Protein 2G7S (pdb70)

Foldseek 3Di:
DLVVLLVLLLVQVLLQCLVAHLPRDDLVSSCVVSVDDSVVNCVNAVDSLRSLLVSLVVLLVVVLVVLVVLPVPDPALLVSLVVVLVVLLVCCVVPSRNARSLLNHVVVVVPHDPSNVVSSVVSVVVQLVSQLVSVVVNVVVVFWADDDHSSVVSNVLVQQNVCCVCVPPHDSCSNCVRNVVSVRGGD

Organism: Agrobacterium fabrum (strain C58 / ATCC 33970) (NCBI:txid176299)

Secondary structure (DSSP, 8-state):
-HHHHHHHHHHHHHHHHHHH-GGG--HHHHHHHH---HHHHHHH-SSHHHHHHHHHHHHHHHHHHHHHHHHHH---HHHHHHHHHHHHHHHHHH-SS-S-HHHHHHTTGGGS-HHHHHHHHHHHHHHHHHHHHHHHHHHHTT-B--SS-HHHHHHH--HHHH--TTTSS--TTHHHHHH---TTTB-

Solvent-accessible surface area: 9479 Å² total

Radius of gyration: 18.14 Å; Cα contacts (8 Å, |Δi|>4): 198; chains: 1; bounding box: 30×36×58 Å

Sequence (187 aa):
NPQSKADDILQQCARTLIIRRGGYNSFSYADISQQVVGIIRNASIHHHHHFPSKSDLVCKKLVSQYRRQEAEAGIAELEKNISDPLEQLRAYIIGYWEGCIADATTHPFCVCALLASSEIPVLPETVVLEVRAHFRRSSLSDWLTAVLERGIAQGRRLVVLTGTARANAEIFFATVHGALSARAHHGDAATFGAITRPLEERRITA

Nearest PDB structures (foldseek):
  2g7s-assembly1_A-2  TM=1.005E+00  e=3.175E-25  Agrobacterium fabrum str. C58
  4yze-assembly1_C  TM=8.404E-01  e=1.882E-06  Escherichia coli K-12
  3g7r-assembly1_A  TM=8.604E-01  e=3.943E-05  Streptomyces coelicolor A3(2)
  3whc-assembly3_F  TM=7.780E-01  e=1.630E-05  Bacillus subtilis subsp. subtilis str. 168
  3ppb-assembly1_B  TM=5.770E-01  e=4.798E-05  Shewanella loihica PV-4

B-factor: mean 16.48, std 9.6, range [4.59, 75.45]

InterPro domains:
  IPR001647 DNA-binding HTH domain, TetR-type [PF00440] (11-54)
  IPR001647 DNA-binding HTH domain, TetR-type [PR00455] (11-24)
  IPR001647 DNA-binding HTH domain, TetR-type [PR00455] (32-55)
  IPR001647 DNA-binding HTH domain, TetR-type [PS50977] (5-65)
  IPR009057 Homedomain-like superfamily [SSF46689] (5-71)
  IPR011075 Tetracyclin repressor-like, C-terminal domain [PF16925] (79-182)
  IPR036271 Tetracyclin repressor-like, C-terminal domain superfamily [SSF48498] (78-190)

Structure (mmCIF, N/CA/C/O backbone):
data_2G7S
#
_entry.id   2G7S
#
_cell.length_a   47.736
_cell.length_b   55.029
_cell.length_c   73.979
_cell.angle_alpha   90.00
_cell.angle_beta   90.00
_cell.angle_gamma   90.00
#
_symmetry.space_group_name_H-M   'P 21 21 2'
#
loop_
_entity.id
_entity.type
_entity.pdbx_description
1 polymer 'transcriptional regulator, TetR family'
2 water water
#
loop_
_atom_site.group_PDB
_atom_site.id
_atom_site.type_symbol
_atom_site.label_atom_id
_atom_site.label_alt_id
_atom_site.label_comp_id
_atom_site.label_asym_id
_atom_site.label_entity_id
_atom_site.label_seq_id
_atom_site.pdbx_PDB_ins_code
_atom_site.Cartn_x
_atom_site.Cartn_y
_atom_site.Cartn_z
_atom_site.occupancy
_atom_site.B_iso_or_equiv
_atom_site.auth_seq_id
_atom_site.auth_comp_id
_atom_site.auth_asym_id
_atom_site.auth_atom_id
_atom_site.pdbx_PDB_model_num
ATOM 1 N N . ASN A 1 5 ? 7.195 29.455 38.413 1.00 31.53 3 ASN A N 1
ATOM 2 C CA . ASN A 1 5 ? 5.775 29.739 38.669 1.00 32.89 3 ASN A CA 1
ATOM 3 C C . ASN A 1 5 ? 4.962 28.526 38.316 1.00 30.93 3 ASN A C 1
ATOM 4 O O . ASN A 1 5 ? 5.507 27.549 37.719 1.00 31.58 3 ASN A O 1
ATOM 9 N N . PRO A 1 6 ? 3.675 28.558 38.699 1.00 30.59 4 PRO A N 1
ATOM 10 C CA . PRO A 1 6 ? 2.683 27.547 38.446 1.00 28.81 4 PRO A CA 1
ATOM 11 C C . PRO A 1 6 ? 2.652 27.086 36.992 1.00 26.81 4 PRO A C 1
ATOM 12 O O . PRO A 1 6 ? 2.728 25.887 36.726 1.00 25.49 4 PRO A O 1
ATOM 16 N N . GLN A 1 7 ? 2.513 27.985 36.044 1.00 24.01 5 GLN A N 1
ATOM 17 C CA . GLN A 1 7 ? 2.443 27.586 34.630 1.00 23.51 5 GLN A CA 1
ATOM 18 C C . GLN A 1 7 ? 3.625 26.740 34.177 1.00 22.30 5 GLN A C 1
ATOM 19 O O . GLN A 1 7 ? 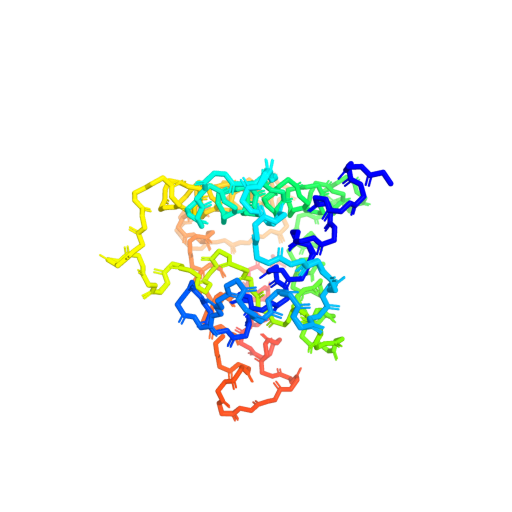3.472 25.793 33.402 1.00 19.97 5 GLN A O 1
ATOM 25 N N . SER A 1 8 ? 4.812 27.099 34.621 1.00 21.13 6 SER A N 1
ATOM 26 C CA . SER A 1 8 ? 6.016 26.401 34.221 1.00 21.09 6 SER A CA 1
ATOM 27 C C . SER A 1 8 ? 6.017 25.002 34.779 1.00 19.60 6 SER A C 1
ATOM 28 O O . SER A 1 8 ? 6.494 24.088 34.124 1.00 20.11 6 SER A O 1
ATOM 31 N N . LYS A 1 9 ? 5.461 24.811 35.962 1.00 17.77 7 LYS A N 1
ATOM 32 C CA . LYS A 1 9 ? 5.427 23.484 36.589 1.00 17.23 7 LYS A CA 1
ATOM 33 C C . LYS A 1 9 ? 4.416 22.647 35.802 1.00 16.34 7 LYS A C 1
ATOM 34 O O . LYS A 1 9 ? 4.678 21.475 35.511 1.00 14.00 7 LYS A O 1
ATOM 40 N N . ALA A 1 10 ? 3.275 23.247 35.424 1.00 14.20 8 ALA A N 1
ATOM 41 C CA . ALA A 1 10 ? 2.273 22.510 34.621 1.00 14.50 8 ALA A CA 1
ATOM 42 C C . ALA A 1 10 ? 2.910 22.083 33.281 1.00 13.11 8 ALA A C 1
ATOM 43 O O . ALA A 1 10 ? 2.750 20.915 32.812 1.00 13.57 8 ALA A O 1
ATOM 45 N N . ASP A 1 11 ? 3.627 22.994 32.641 1.00 14.66 9 ASP A N 1
ATOM 46 C CA . ASP A 1 11 ? 4.321 22.650 31.368 1.00 14.53 9 ASP A CA 1
ATOM 47 C C . ASP A 1 11 ? 5.343 21.543 31.600 1.00 13.88 9 ASP A C 1
ATOM 48 O O . ASP A 1 11 ? 5.432 20.618 30.750 1.00 14.90 9 ASP A O 1
ATOM 53 N N . ASP A 1 12 ? 6.093 21.595 32.702 1.00 13.24 10 ASP A N 1
ATOM 54 C CA . ASP A 1 12 ? 7.060 20.554 32.931 1.00 14.89 10 ASP A CA 1
ATOM 55 C C . ASP A 1 12 ? 6.393 19.186 33.096 1.00 11.78 10 ASP A C 1
ATOM 56 O O . ASP A 1 12 ? 6.924 18.171 32.636 1.00 12.48 10 ASP A O 1
ATOM 61 N N . ILE A 1 13 ? 5.277 19.160 33.818 1.00 11.40 11 ILE A N 1
ATOM 62 C CA . ILE A 1 13 ? 4.534 17.895 34.022 1.00 10.44 11 ILE A CA 1
ATOM 63 C C . ILE A 1 13 ? 4.051 17.386 32.689 1.00 11.30 11 ILE A C 1
ATOM 64 O O . ILE A 1 13 ? 4.220 16.178 32.394 1.00 12.09 11 ILE A O 1
ATOM 69 N N . LEU A 1 14 ? 3.482 18.276 31.847 1.00 10.66 12 LEU A N 1
ATOM 70 C CA . LEU A 1 14 ? 2.994 17.761 30.545 1.00 12.32 12 LEU A CA 1
ATOM 71 C C . LEU A 1 14 ? 4.127 17.273 29.643 1.00 12.53 12 LEU A C 1
ATOM 72 O O . LEU A 1 14 ? 3.940 16.247 28.965 1.00 13.74 12 LEU A O 1
ATOM 77 N N A GLN A 1 15 ? 5.255 18.018 29.601 0.50 12.97 13 GLN A N 1
ATOM 78 N N B GLN A 1 15 ? 5.285 17.925 29.638 0.50 12.94 13 GLN A N 1
ATOM 79 C CA A GLN A 1 15 ? 6.443 17.602 28.814 0.50 14.10 13 GLN A CA 1
ATOM 80 C CA B GLN A 1 15 ? 6.310 17.453 28.707 0.50 13.09 13 GLN A CA 1
ATOM 81 C C A GLN A 1 15 ? 6.813 16.164 29.249 0.50 12.93 13 GLN A C 1
ATOM 82 C C B GLN A 1 15 ? 6.988 16.180 29.219 0.50 12.81 13 GLN A C 1
ATOM 83 O O A GLN A 1 15 ? 6.866 15.195 28.455 0.50 12.41 13 GLN A O 1
ATOM 84 O O B GLN A 1 15 ? 7.466 15.347 28.426 0.50 11.58 13 GLN A O 1
ATOM 95 N N . CYS A 1 16 ? 7.052 16.011 30.533 1.00 12.15 14 CYS A N 1
ATOM 96 C CA . CYS A 1 16 ? 7.497 14.726 31.104 1.00 11.77 14 CYS A CA 1
ATOM 97 C C . CYS A 1 16 ? 6.510 13.608 30.776 1.00 11.56 14 CYS A C 1
ATOM 98 O O . CYS A 1 16 ? 6.886 12.546 30.276 1.00 13.17 14 CYS A O 1
ATOM 101 N N . ALA A 1 17 ? 5.228 13.858 31.027 1.00 11.24 15 ALA A N 1
ATOM 102 C CA . ALA A 1 17 ? 4.225 12.828 30.780 1.00 11.34 15 ALA A CA 1
ATOM 103 C C . ALA A 1 17 ? 4.192 12.467 29.276 1.00 10.73 15 ALA A C 1
ATOM 104 O O . ALA A 1 17 ? 3.989 11.290 28.919 1.00 12.09 15 ALA A O 1
ATOM 106 N N . ARG A 1 18 ? 4.399 13.442 28.421 1.00 11.44 16 ARG A N 1
ATOM 107 C CA . ARG A 1 18 ? 4.390 13.121 26.956 1.00 12.78 16 ARG A CA 1
ATOM 108 C C . ARG A 1 18 ? 5.558 12.151 26.667 1.00 12.07 16 ARG A C 1
ATOM 109 O O . ARG A 1 18 ? 5.385 11.152 25.944 1.00 12.35 16 ARG A O 1
ATOM 117 N N . THR A 1 19 ? 6.754 12.439 27.179 1.00 12.23 17 THR A N 1
ATOM 118 C CA . THR A 1 19 ? 7.867 11.553 26.888 1.00 12.26 17 THR A CA 1
ATOM 119 C C . THR A 1 19 ? 7.613 10.162 27.455 1.00 12.28 17 THR A C 1
ATOM 120 O O . THR A 1 19 ? 7.856 9.158 26.786 1.00 12.58 17 THR A O 1
ATOM 124 N N . LEU A 1 20 ? 7.043 10.089 28.663 1.00 11.69 18 LEU A N 1
ATOM 125 C CA . LEU A 1 20 ? 6.793 8.769 29.268 1.00 11.91 18 LEU A CA 1
ATOM 126 C C . LEU A 1 20 ? 5.719 7.990 28.486 1.00 10.69 18 LEU A C 1
ATOM 127 O O . LEU A 1 20 ? 5.812 6.775 28.325 1.00 11.41 18 LEU A O 1
ATOM 132 N N . ILE A 1 21 ? 4.650 8.690 28.062 1.00 10.10 19 ILE A N 1
ATOM 133 C CA . ILE A 1 21 ? 3.566 8.007 27.406 1.00 9.99 19 ILE A CA 1
ATOM 134 C C . ILE A 1 21 ? 4.014 7.435 26.035 1.00 8.99 19 ILE A C 1
ATOM 135 O O . ILE A 1 21 ? 3.490 6.370 25.591 1.00 10.02 19 ILE A O 1
ATOM 140 N N . ILE A 1 22 ? 4.966 8.110 25.376 1.00 7.66 20 ILE A N 1
ATOM 141 C CA . ILE A 1 22 ? 5.475 7.586 24.115 1.00 7.94 20 ILE A CA 1
ATOM 142 C C . ILE A 1 22 ? 6.286 6.313 24.282 1.00 8.13 20 ILE A C 1
ATOM 143 O O . ILE A 1 22 ? 6.449 5.514 23.325 1.00 8.76 20 ILE A O 1
ATOM 148 N N A ARG A 1 23 ? 6.792 6.067 25.485 0.50 8.83 21 ARG A N 1
ATOM 149 N N B ARG A 1 23 ? 6.791 6.088 25.490 0.50 8.27 21 ARG A N 1
ATOM 150 C CA A ARG A 1 23 ? 7.495 4.816 25.715 0.50 9.86 21 ARG A CA 1
ATOM 151 C CA B ARG A 1 23 ? 7.478 4.842 25.777 0.50 8.72 21 ARG A CA 1
ATOM 152 C C A ARG A 1 23 ? 6.596 3.610 25.880 0.50 9.88 21 ARG A C 1
ATOM 153 C C B ARG A 1 23 ? 6.561 3.648 25.818 0.50 9.20 21 ARG A C 1
ATOM 154 O O A ARG A 1 23 ? 6.952 2.494 25.506 0.50 9.38 21 ARG A O 1
ATOM 155 O O B ARG A 1 23 ? 6.862 2.584 25.297 0.50 9.70 21 ARG A O 1
ATOM 170 N N . GLY A 1 24 ? 5.451 3.804 26.533 1.00 11.05 22 GLY A N 1
ATOM 171 C CA . GLY A 1 24 ? 4.639 2.632 26.922 1.00 12.07 22 GLY A CA 1
ATOM 172 C C . GLY A 1 24 ? 3.163 2.839 27.076 1.00 11.06 22 GLY A C 1
ATOM 173 O O . GLY A 1 24 ? 2.564 1.923 27.609 1.00 12.57 22 GLY A O 1
ATOM 174 N N . GLY A 1 25 ? 2.607 3.996 26.699 1.00 9.85 23 GLY A N 1
ATOM 175 C CA . GLY A 1 25 ? 1.187 4.218 26.792 1.00 10.88 23 GLY A CA 1
ATOM 176 C C . GLY A 1 25 ? 0.696 4.645 28.176 1.00 8.85 23 GLY A C 1
ATOM 177 O O . GLY A 1 25 ? 1.457 4.896 29.131 1.00 9.97 23 GLY A O 1
ATOM 178 N N . TYR A 1 26 ? -0.616 4.666 28.287 1.00 8.26 24 TYR A N 1
ATOM 179 C CA . TYR A 1 26 ? -1.292 5.299 29.410 1.00 9.17 24 TYR A CA 1
ATOM 180 C C . TYR A 1 26 ? -0.876 4.700 30.756 1.00 8.31 24 TYR A C 1
ATOM 181 O O . TYR A 1 26 ? -0.770 5.401 31.766 1.00 10.37 24 TYR A O 1
ATOM 190 N N . ASN A 1 27 ? -0.728 3.381 30.802 1.00 8.53 25 ASN A N 1
ATOM 191 C CA . ASN A 1 27 ? -0.527 2.650 32.064 1.00 9.80 25 ASN A CA 1
ATOM 192 C C . ASN A 1 27 ? 0.923 2.369 32.357 1.00 12.25 25 ASN A C 1
ATOM 193 O O . ASN A 1 27 ? 1.244 1.602 33.289 1.00 14.63 25 ASN A O 1
ATOM 198 N N . SER A 1 28 ? 1.816 2.942 31.567 1.00 12.10 26 SER A N 1
ATOM 199 C CA . SER A 1 28 ? 3.240 2.639 31.737 1.00 13.78 26 SER A CA 1
ATOM 200 C C . SER A 1 28 ? 3.945 3.654 32.629 1.00 15.67 26 SER A C 1
ATOM 201 O O . SER A 1 28 ? 5.177 3.528 32.808 1.00 18.76 26 SER A O 1
ATOM 204 N N . PHE A 1 29 ? 3.246 4.686 33.097 1.00 14.96 27 PHE A N 1
ATOM 205 C CA . PHE A 1 29 ? 3.857 5.693 33.995 1.00 15.92 27 PHE A CA 1
ATOM 206 C C . PHE A 1 29 ? 2.897 6.051 35.097 1.00 16.22 27 PHE A C 1
ATOM 207 O O . PHE A 1 29 ? 1.689 5.857 34.968 1.00 16.27 27 PHE A O 1
ATOM 215 N N . SER A 1 30 ? 3.478 6.565 36.194 1.00 17.01 28 SER A N 1
ATOM 216 C CA . SER A 1 30 ? 2.710 6.934 37.360 1.00 17.08 28 SER A CA 1
ATOM 217 C C . SER A 1 30 ? 3.079 8.389 37.711 1.00 15.00 28 SER A C 1
ATOM 218 O O . SER A 1 30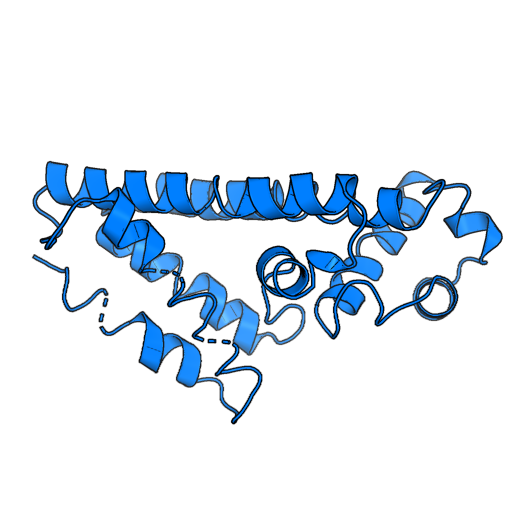 ? 4.098 8.961 37.239 1.00 14.80 28 SER A O 1
ATOM 221 N N . TYR A 1 31 ? 2.313 8.951 38.636 1.00 14.76 29 TYR A N 1
ATOM 222 C CA . TYR A 1 31 ? 2.729 10.265 39.176 1.00 12.38 29 TYR A CA 1
ATOM 223 C C . TYR A 1 31 ? 4.070 10.155 39.886 1.00 13.00 29 TYR A C 1
ATOM 224 O O . TYR A 1 31 ? 4.858 11.112 39.825 1.00 14.15 29 TYR A O 1
ATOM 233 N N . ALA A 1 32 ? 4.384 8.989 40.483 1.00 13.74 30 ALA A N 1
ATOM 234 C CA . ALA A 1 32 ? 5.748 8.866 41.087 1.00 14.18 30 ALA A CA 1
ATOM 235 C C . ALA A 1 32 ? 6.890 9.066 40.051 1.00 13.24 30 ALA A C 1
ATOM 236 O O . ALA A 1 32 ? 7.986 9.616 40.328 1.00 14.88 30 ALA A O 1
ATOM 238 N N . ASP A 1 33 ? 6.651 8.590 38.821 1.00 12.55 31 ASP A N 1
ATOM 239 C CA . ASP A 1 33 ? 7.665 8.713 37.792 1.00 12.35 31 ASP A CA 1
ATOM 240 C C . ASP A 1 33 ? 7.785 10.184 37.421 1.00 13.34 31 ASP A C 1
ATOM 241 O O . ASP A 1 33 ? 8.910 10.687 37.190 1.00 13.45 31 ASP A O 1
ATOM 246 N N . ILE A 1 34 ? 6.648 10.874 37.329 1.00 10.51 32 ILE A N 1
ATOM 247 C CA . ILE A 1 34 ? 6.701 12.318 37.028 1.00 10.40 32 ILE A CA 1
ATOM 248 C C . ILE A 1 34 ? 7.461 13.061 38.151 1.00 10.88 32 ILE A C 1
ATOM 249 O O . ILE A 1 34 ? 8.307 13.916 37.860 1.00 13.48 32 ILE A O 1
ATOM 254 N N . SER A 1 35 ? 7.203 12.702 39.406 1.00 11.70 33 SER A N 1
ATOM 255 C CA . SER A 1 35 ? 7.987 13.333 40.498 1.00 12.24 33 SER A CA 1
ATOM 256 C C . SER A 1 35 ? 9.477 13.077 40.383 1.00 12.88 33 SER A C 1
ATOM 257 O O . SER A 1 35 ? 10.296 13.979 40.646 1.00 13.64 33 SER A O 1
ATOM 260 N N A GLN A 1 36 ? 9.839 11.862 39.992 0.50 13.45 34 GLN A N 1
ATOM 261 N N B GLN A 1 36 ? 9.897 11.858 40.016 0.50 13.23 34 GLN A N 1
ATOM 262 C CA A GLN A 1 36 ? 11.231 11.532 39.804 0.50 13.82 34 GLN A CA 1
ATOM 263 C CA B GLN A 1 36 ? 11.342 11.660 39.838 0.50 13.78 34 GLN A CA 1
ATOM 264 C C A GLN A 1 36 ? 11.987 12.372 38.736 0.50 13.72 34 GLN A C 1
ATOM 265 C C B GLN A 1 36 ? 11.933 12.618 38.829 0.50 13.36 34 GLN A C 1
ATOM 266 O O A GLN A 1 36 ? 13.206 12.677 38.856 0.50 13.56 34 GLN A O 1
ATOM 267 O O B GLN A 1 36 ? 13.011 13.188 39.042 0.50 13.18 34 GLN A O 1
ATOM 278 N N . VAL A 1 37 ? 11.268 12.751 37.687 1.00 12.49 35 VAL A N 1
ATOM 279 C CA .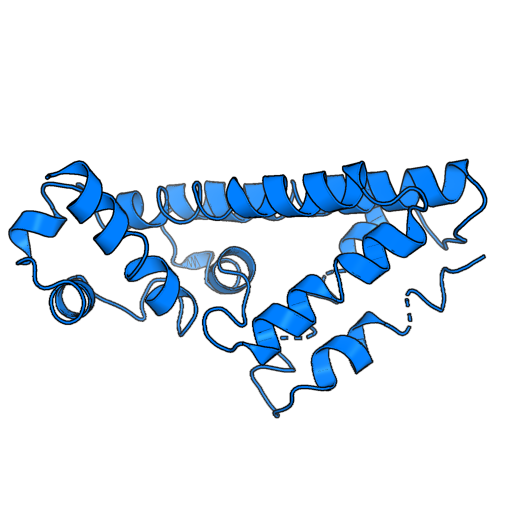 VAL A 1 37 ? 11.844 13.531 36.602 1.00 13.86 35 VAL A CA 1
ATOM 280 C C . VAL A 1 37 ? 11.740 15.026 36.865 1.00 13.20 35 VAL A C 1
ATOM 281 O O . VAL A 1 37 ? 12.716 15.780 36.620 1.00 17.62 35 VAL A O 1
ATOM 285 N N . VAL A 1 38 ? 10.557 15.461 37.318 1.00 11.03 36 VAL A N 1
ATOM 286 C CA . VAL A 1 38 ? 10.311 16.885 37.378 1.00 12.34 36 VAL A CA 1
ATOM 287 C C . VAL A 1 38 ? 10.624 17.476 38.735 1.00 12.93 36 VAL A C 1
ATOM 288 O O . VAL A 1 38 ? 10.783 18.700 38.811 1.00 15.66 36 VAL A O 1
ATOM 292 N N . GLY A 1 39 ? 10.608 16.677 39.796 1.00 10.29 37 GLY A N 1
ATOM 293 C CA . GLY A 1 39 ? 11.058 17.178 41.112 1.00 12.20 37 GLY A CA 1
ATOM 294 C C . GLY A 1 39 ? 9.951 17.729 41.976 1.00 11.75 37 GLY A C 1
ATOM 295 O O . GLY A 1 39 ? 10.231 18.198 43.069 1.00 12.92 37 GLY A O 1
ATOM 296 N N A ILE A 1 40 ? 8.708 17.724 41.492 0.50 11.99 38 ILE A N 1
ATOM 297 N N B ILE A 1 40 ? 8.701 17.616 41.493 0.50 12.16 38 ILE A N 1
ATOM 298 C CA A ILE A 1 40 ? 7.615 18.151 42.370 0.50 13.34 38 ILE A CA 1
ATOM 299 C CA B ILE A 1 40 ? 7.484 18.122 42.159 0.50 13.82 38 ILE A CA 1
ATOM 300 C C A ILE A 1 40 ? 7.112 16.941 43.103 0.50 14.31 38 ILE A C 1
ATOM 301 C C B ILE A 1 40 ? 6.849 16.961 42.954 0.50 15.66 38 ILE A C 1
ATOM 302 O O A ILE A 1 40 ? 7.305 15.818 42.659 0.50 13.38 38 ILE A O 1
ATOM 303 O O B ILE A 1 40 ? 6.708 15.869 42.408 0.50 16.34 38 ILE A O 1
ATOM 312 N N . ARG A 1 41 ? 6.447 17.172 44.226 1.00 15.37 39 ARG A N 1
ATOM 313 C CA . ARG A 1 41 ? 5.846 16.092 44.968 1.00 17.19 39 ARG A CA 1
ATOM 314 C C . ARG A 1 41 ? 4.505 15.692 44.385 1.00 15.43 39 ARG A C 1
ATOM 315 O O . ARG A 1 41 ? 3.834 16.423 43.635 1.00 14.38 39 ARG A O 1
ATOM 323 N N . ASN A 1 42 ? 4.068 14.515 44.795 1.00 16.86 40 ASN A N 1
ATOM 324 C CA . ASN A 1 42 ? 2.804 13.992 44.316 1.00 18.22 40 ASN A CA 1
ATOM 325 C C . ASN A 1 42 ? 1.620 14.964 44.463 1.00 18.73 40 ASN A C 1
ATOM 326 O O . ASN A 1 42 ? 0.869 15.210 43.502 1.00 19.20 40 ASN A O 1
ATOM 331 N N . ALA A 1 43 ? 1.430 15.557 45.638 1.00 20.49 41 ALA A N 1
ATOM 332 C CA . ALA A 1 43 ? 0.301 16.465 45.853 1.00 19.61 41 ALA A CA 1
ATOM 333 C C . ALA A 1 43 ? 0.319 17.645 44.900 1.00 19.61 41 ALA A C 1
ATOM 334 O O . ALA A 1 43 ? -0.715 18.132 44.492 1.00 20.11 41 ALA A O 1
ATOM 336 N N . SER A 1 44 ? 1.522 18.099 44.542 1.00 16.90 42 SER A N 1
ATOM 337 C CA . SER A 1 44 ? 1.638 19.216 43.647 1.00 15.98 42 SER A CA 1
ATOM 338 C C . SER A 1 44 ? 1.137 18.856 42.241 1.00 13.88 42 SER A C 1
ATOM 339 O O . SER A 1 44 ? 0.555 19.707 41.564 1.00 14.99 42 SER A O 1
ATOM 342 N N . ILE A 1 45 ? 1.378 17.628 41.799 1.00 11.91 43 ILE A N 1
ATOM 343 C CA . ILE A 1 45 ? 0.853 17.200 40.498 1.00 11.77 43 ILE A CA 1
ATOM 344 C C . ILE A 1 45 ? -0.673 17.331 40.480 1.00 12.47 43 ILE A C 1
ATOM 345 O O . ILE A 1 45 ? -1.267 17.874 39.563 1.00 12.35 43 ILE A O 1
ATOM 350 N N . HIS A 1 46 ? -1.297 16.881 41.558 1.00 12.39 44 HIS A N 1
ATOM 351 C CA . HIS A 1 46 ? -2.748 17.001 41.653 1.00 15.55 44 HIS A CA 1
ATOM 352 C C . HIS A 1 46 ? -3.269 18.414 41.672 1.00 16.80 44 HIS A C 1
ATOM 353 O O . HIS A 1 46 ? -4.432 18.650 41.264 1.00 17.76 44 HIS A O 1
ATOM 360 N N A HIS A 1 47 ? -2.507 19.382 42.190 0.50 16.29 45 HIS A N 1
ATOM 361 N N B HIS A 1 47 ? -2.431 19.328 42.178 0.50 16.55 45 HIS A N 1
ATOM 362 C CA A HIS A 1 47 ? -2.993 20.777 42.118 0.50 17.29 45 HIS A CA 1
ATOM 363 C CA B HIS A 1 47 ? -2.696 20.769 42.131 0.50 17.98 45 HIS A CA 1
ATOM 364 C C A HIS A 1 47 ? -3.143 21.184 40.640 0.50 15.30 45 HIS A C 1
ATOM 365 C C B HIS A 1 47 ? -2.891 21.327 40.720 0.50 16.51 45 HIS A C 1
ATOM 366 O O A HIS A 1 47 ? -4.111 21.862 40.224 0.50 14.28 45 HIS A O 1
ATOM 367 O O B HIS A 1 47 ? -3.570 22.347 40.525 0.50 17.16 45 HIS A O 1
ATOM 380 N N A HIS A 1 48 ? -2.186 20.742 39.818 0.50 13.13 46 HIS A N 1
ATOM 381 N N B HIS A 1 48 ? -2.248 20.711 39.730 0.50 14.16 46 HIS A N 1
ATOM 382 C CA A HIS A 1 48 ? -2.184 21.118 38.403 0.50 13.05 46 HIS A CA 1
ATOM 383 C CA B HIS A 1 48 ? -2.375 21.203 38.353 0.50 13.62 46 HIS A CA 1
ATOM 384 C C A HIS A 1 48 ? -3.203 20.350 37.533 0.50 13.38 46 HIS A C 1
ATOM 385 C C B HIS A 1 48 ? -3.305 20.348 37.501 0.50 13.49 46 HIS A C 1
ATOM 386 O O A HIS A 1 48 ? -3.722 20.897 36.569 0.50 13.12 46 HIS A O 1
ATOM 387 O O B HIS A 1 48 ? -3.886 20.828 36.531 0.50 13.72 46 HIS A O 1
ATOM 400 N N . PHE A 1 49 ? -3.405 19.071 37.873 1.00 13.13 47 PHE A N 1
ATOM 401 C CA . PHE A 1 49 ? -4.275 18.177 37.111 1.00 13.85 47 PHE A CA 1
ATOM 402 C C . PHE A 1 49 ? -5.081 17.357 38.100 1.00 15.89 47 PHE A C 1
ATOM 403 O O . PHE A 1 49 ? -4.459 16.549 38.806 1.00 17.82 47 PHE A O 1
ATOM 411 N N . PRO A 1 50 ? -6.424 17.534 38.110 1.00 14.93 48 PRO A N 1
ATOM 412 C CA . PRO A 1 50 ? -7.240 16.831 39.143 1.00 17.60 48 PRO A CA 1
ATOM 413 C C . PRO A 1 50 ? -7.335 15.338 38.965 1.00 16.14 48 PRO A C 1
ATOM 414 O O . PRO A 1 50 ? -7.832 14.691 39.893 1.00 19.42 48 PRO A O 1
ATOM 418 N N . SER A 1 51 ? -6.871 14.766 37.849 1.00 12.65 49 SER A N 1
ATOM 419 C CA . SER A 1 51 ? -6.815 13.337 37.722 1.00 10.53 49 SER A CA 1
ATOM 420 C C . SER A 1 51 ? -5.836 13.043 36.618 1.00 10.65 49 SER A C 1
ATOM 421 O O . SER A 1 51 ? -5.535 13.926 35.781 1.00 9.39 49 SER A O 1
ATOM 424 N N . LYS A 1 52 ? -5.406 11.789 36.549 1.00 10.67 50 LYS A N 1
ATOM 425 C CA . LYS A 1 52 ? -4.532 11.366 35.465 1.00 9.60 50 LYS A CA 1
ATOM 426 C C . LYS A 1 52 ? -5.251 11.430 34.124 1.00 9.97 50 LYS A C 1
ATOM 427 O O . LYS A 1 52 ? -4.626 11.806 33.093 1.00 9.37 50 LYS A O 1
ATOM 433 N N . SER A 1 53 ? -6.538 11.150 34.094 1.00 8.64 51 SER A N 1
ATOM 434 C CA . SER A 1 53 ? -7.263 11.256 32.805 1.00 8.76 51 SER A CA 1
ATOM 435 C C . SER A 1 53 ? -7.215 12.689 32.330 1.00 10.01 51 SER A C 1
ATOM 436 O O . SER A 1 53 ? -7.080 12.915 31.107 1.00 9.45 51 SER A O 1
ATOM 439 N N . ASP A 1 54 ? -7.407 13.656 33.255 1.00 7.94 52 ASP A N 1
ATOM 440 C CA . ASP A 1 54 ? -7.331 15.020 32.804 1.00 8.59 52 ASP A CA 1
ATOM 441 C C . ASP A 1 54 ? -5.916 15.418 32.322 1.00 8.91 52 ASP A C 1
ATOM 442 O O . ASP A 1 54 ? -5.768 16.109 31.289 1.00 8.97 52 ASP A O 1
ATOM 447 N N . LEU A 1 55 ? -4.888 14.956 33.035 1.00 8.17 53 LEU A N 1
ATOM 448 C CA . LEU A 1 55 ? -3.527 15.241 32.591 1.00 8.84 53 LEU A CA 1
ATOM 449 C C . LEU A 1 55 ? -3.321 14.721 31.162 1.00 8.86 53 LEU A C 1
ATOM 450 O O . LEU A 1 55 ? -2.784 15.428 30.273 1.00 8.94 53 LEU A O 1
ATOM 455 N N . VAL A 1 56 ? -3.763 13.485 30.937 1.00 8.16 54 VAL A N 1
ATOM 456 C CA . VAL A 1 56 ? -3.528 12.907 29.590 1.00 7.56 54 VAL A CA 1
ATOM 457 C C . VAL A 1 56 ? -4.439 13.573 28.525 1.00 7.92 54 VAL A C 1
ATOM 458 O O . VAL A 1 56 ? -3.967 13.785 27.379 1.00 7.87 54 VAL A O 1
ATOM 462 N N . CYS A 1 57 ? -5.664 13.966 28.876 1.00 7.74 55 CYS A N 1
ATOM 463 C CA . CYS A 1 57 ? -6.422 14.712 27.867 1.00 7.91 55 CYS A CA 1
ATOM 464 C C . CYS A 1 57 ? -5.716 15.997 27.513 1.00 8.50 55 CYS A C 1
ATOM 465 O O . CYS A 1 57 ? -5.700 16.370 26.329 1.00 9.56 55 CYS A O 1
ATOM 468 N N A LYS A 1 58 ? -5.154 16.687 28.518 0.50 9.32 56 LYS A N 1
ATOM 469 N N B LYS A 1 58 ? -5.199 16.732 28.514 0.50 9.30 56 LYS A N 1
ATOM 470 C CA A LYS A 1 58 ? -4.443 17.945 28.236 0.50 9.35 56 LYS A CA 1
ATOM 471 C CA B LYS A 1 58 ? -4.492 17.979 28.157 0.50 9.10 56 LYS A CA 1
ATOM 472 C C A LYS A 1 58 ? -3.194 17.709 27.385 0.50 8.81 56 LYS A C 1
ATOM 473 C C B LYS A 1 58 ? -3.254 17.654 27.298 0.50 8.55 56 LYS A C 1
ATOM 474 O O A LYS A 1 58 ? -2.829 18.550 26.565 0.50 9.53 56 LYS A O 1
ATOM 475 O O B LYS A 1 58 ? -2.987 18.372 26.335 0.50 9.46 56 LYS A O 1
ATOM 486 N N . LEU A 1 59 ? -2.488 16.625 27.673 1.00 9.55 57 LEU A N 1
ATOM 487 C CA . LEU A 1 59 ? -1.302 16.298 26.906 1.00 9.35 57 LEU A CA 1
ATOM 488 C C . LEU A 1 59 ? -1.687 15.993 25.475 1.00 9.70 57 LEU A C 1
ATOM 489 O O . LEU A 1 59 ? -0.968 16.437 24.546 1.00 10.29 57 LEU A O 1
ATOM 494 N N . VAL A 1 60 ? -2.740 15.171 25.277 1.00 8.87 58 VAL A N 1
ATOM 495 C CA . VAL A 1 60 ? -3.095 14.801 23.896 1.00 8.93 58 VAL A CA 1
ATOM 496 C C . VAL A 1 60 ? -3.625 16.036 23.169 1.00 9.44 58 VAL A C 1
ATOM 497 O O . VAL A 1 60 ? -3.307 16.213 21.984 1.00 9.60 58 VAL A O 1
ATOM 501 N N . SER A 1 61 ? -4.437 16.900 23.848 1.00 9.32 59 SER A N 1
ATOM 502 C CA . SER A 1 61 ? -4.930 18.107 23.137 1.00 10.25 59 SER A CA 1
ATOM 503 C C . SER A 1 61 ? -3.728 18.975 22.663 1.00 11.11 59 SER A C 1
ATOM 504 O O . SER A 1 61 ? -3.713 19.464 21.500 1.00 12.86 59 SER A O 1
ATOM 507 N N . GLN A 1 62 ? -2.692 19.092 23.491 1.00 11.62 60 GLN A N 1
ATOM 508 C CA . GLN A 1 62 ? -1.515 19.922 23.120 1.00 11.70 60 GLN A CA 1
ATOM 509 C C . GLN A 1 62 ? -0.765 19.206 21.977 1.00 12.00 60 GLN A C 1
ATOM 510 O O . GLN A 1 62 ? -0.231 19.868 21.046 1.00 13.99 60 GLN A O 1
ATOM 516 N N . TYR A 1 63 ? -0.655 17.877 22.059 1.00 11.59 61 TYR A N 1
ATOM 517 C CA . TYR A 1 63 ? 0.083 17.121 21.010 1.00 11.68 61 TYR A CA 1
ATOM 518 C C . TYR A 1 63 ? -0.662 17.331 19.655 1.00 12.03 61 TYR A C 1
ATOM 519 O O . TYR A 1 63 ? -0.030 17.519 18.607 1.00 12.19 61 TYR A O 1
ATOM 528 N N A ARG A 1 64 ? -1.985 17.254 19.667 0.50 11.66 62 ARG A N 1
ATOM 529 N N B ARG A 1 64 ? -2.002 17.273 19.692 0.50 12.21 62 ARG A N 1
ATOM 530 C CA A ARG A 1 64 ? -2.723 17.416 18.428 0.50 12.03 62 ARG A CA 1
ATOM 531 C CA B ARG A 1 64 ? -2.864 17.440 18.502 0.50 13.06 62 ARG A CA 1
ATOM 532 C C A ARG A 1 64 ? -2.515 18.847 17.924 0.50 13.54 62 ARG A C 1
ATOM 533 C C B ARG A 1 64 ? -2.734 18.848 17.930 0.50 14.09 62 ARG A C 1
ATOM 534 O O A ARG A 1 64 ? -2.216 19.048 16.737 0.50 13.45 62 ARG A O 1
ATOM 535 O O B ARG A 1 64 ? -2.758 19.030 16.695 0.50 14.21 62 ARG A O 1
ATOM 550 N N . GLN A 1 65 ? -2.619 19.837 18.807 1.00 15.04 63 GLN A N 1
ATOM 551 C CA . GLN A 1 65 ? -2.448 21.260 18.372 1.00 18.27 63 GLN A CA 1
ATOM 552 C C . GLN A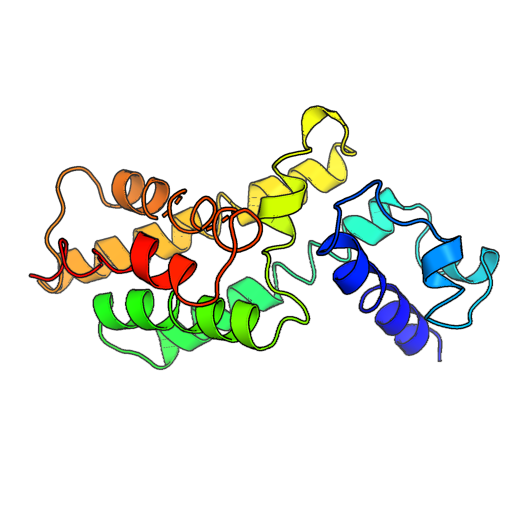 1 65 ? -1.111 21.386 17.641 1.00 17.26 63 GLN A C 1
ATOM 553 O O . GLN A 1 65 ? -1.048 21.949 16.491 1.00 17.29 63 GLN A O 1
ATOM 559 N N . GLU A 1 66 ? -0.051 20.806 18.204 1.00 14.81 64 GLU A N 1
ATOM 560 C CA . GLU A 1 66 ? 1.258 20.866 17.603 1.00 16.69 64 GLU A CA 1
ATOM 561 C C . GLU A 1 66 ? 1.273 20.066 16.309 1.00 15.54 64 GLU A C 1
ATOM 562 O O . GLU A 1 66 ? 1.945 20.461 15.335 1.00 17.42 64 GLU A O 1
ATOM 568 N N . ALA A 1 67 ? 0.558 18.947 16.253 1.00 16.21 65 ALA A N 1
ATOM 569 C CA . ALA A 1 67 ? 0.652 18.081 15.066 1.00 16.67 65 ALA A CA 1
ATOM 570 C C . ALA A 1 67 ? -0.011 18.775 13.936 1.00 16.20 65 ALA A C 1
ATOM 571 O O . ALA A 1 67 ? 0.511 18.770 12.816 1.00 18.06 65 ALA A O 1
ATOM 573 N N . GLU A 1 68 ? -1.155 19.388 14.212 1.00 16.07 66 GLU A N 1
ATOM 574 C CA . GLU A 1 68 ? -1.890 20.129 13.208 1.00 18.11 66 GLU A CA 1
ATOM 575 C C . GLU A 1 68 ? -1.129 21.348 12.737 1.00 17.74 66 GLU A C 1
ATOM 576 O O . GLU A 1 68 ? -1.110 21.622 11.524 1.00 17.59 66 GLU A O 1
ATOM 582 N N . ALA A 1 69 ? -0.438 22.044 13.656 1.00 17.30 67 ALA A N 1
ATOM 583 C CA . ALA A 1 69 ? 0.361 23.208 13.275 1.00 19.12 67 ALA A CA 1
ATOM 584 C C . ALA A 1 69 ? 1.516 22.775 12.377 1.00 17.38 67 ALA A C 1
ATOM 585 O O . ALA A 1 69 ? 1.866 23.464 11.391 1.00 19.76 67 ALA A O 1
ATOM 587 N N . GLY A 1 70 ? 2.107 21.619 12.622 1.00 18.12 68 GLY A N 1
ATOM 588 C CA . GLY A 1 70 ? 3.251 21.161 11.785 1.00 17.16 68 GLY A CA 1
A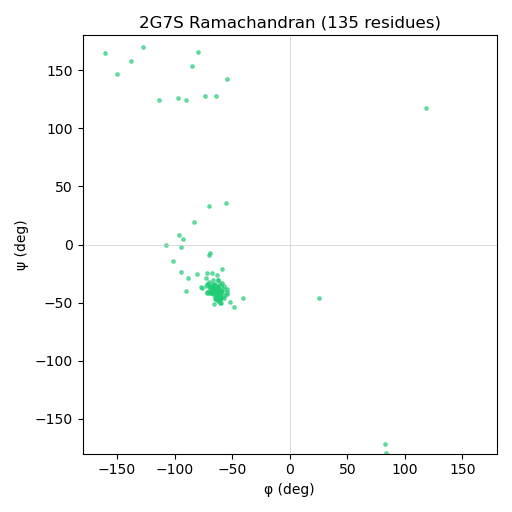TOM 589 C C . GLY A 1 70 ? 2.840 20.735 10.388 1.00 16.91 68 GLY A C 1
ATOM 590 O O . GLY A 1 70 ? 3.502 21.128 9.418 1.00 18.33 68 GLY A O 1
ATOM 591 N N . ILE A 1 71 ? 1.723 20.008 10.216 1.00 17.25 69 ILE A N 1
ATOM 592 C CA . ILE A 1 71 ? 1.288 19.660 8.870 1.00 17.53 69 ILE A CA 1
ATOM 593 C C . ILE A 1 71 ? 0.721 20.869 8.130 1.00 17.26 69 ILE A C 1
ATOM 594 O O . ILE A 1 71 ? 0.803 20.936 6.877 1.00 18.07 69 ILE A O 1
ATOM 599 N N . ALA A 1 72 ? 0.143 21.827 8.872 1.00 15.94 70 ALA A N 1
ATOM 600 C CA . ALA A 1 72 ? -0.246 23.083 8.259 1.00 16.79 70 ALA A CA 1
ATOM 601 C C . ALA A 1 72 ? 0.937 23.861 7.698 1.00 17.99 70 ALA A C 1
ATOM 602 O O . ALA A 1 72 ? 0.821 24.490 6.602 1.00 18.09 70 ALA A O 1
ATOM 604 N N . GLU A 1 73 ? 2.054 23.868 8.421 1.00 18.06 71 GLU A N 1
ATOM 605 C CA . GLU A 1 73 ? 3.273 24.556 7.973 1.00 20.50 71 GLU A CA 1
ATOM 606 C C . GLU A 1 73 ? 3.782 23.867 6.725 1.00 19.52 71 GLU A C 1
ATOM 607 O O . GLU A 1 73 ? 4.260 24.574 5.771 1.00 20.94 71 GLU A O 1
ATOM 613 N N . LEU A 1 74 ? 3.694 22.535 6.641 1.00 20.21 72 LEU A N 1
ATOM 614 C CA . LEU A 1 74 ? 4.075 21.832 5.395 1.00 20.80 72 LEU A CA 1
ATOM 615 C C . LEU A 1 74 ? 3.239 22.271 4.261 1.00 19.45 72 LEU A C 1
ATOM 616 O O . LEU A 1 74 ? 3.765 22.615 3.141 1.00 20.95 72 LEU A O 1
ATOM 621 N N . GLU A 1 75 ? 1.935 22.298 4.482 1.00 18.99 73 GLU A N 1
ATOM 622 C CA . GLU A 1 75 ? 0.985 22.686 3.491 1.00 19.47 73 GLU A CA 1
ATOM 623 C C . GLU A 1 75 ? 1.251 24.120 3.039 1.00 20.05 73 GLU A C 1
ATOM 624 O O . GLU A 1 75 ? 1.236 24.441 1.832 1.00 22.69 73 GLU A O 1
ATOM 630 N N . LYS A 1 76 ? 1.529 25.030 3.965 1.00 20.06 74 LYS A N 1
ATOM 631 C CA . LYS A 1 76 ? 1.823 26.422 3.617 1.00 20.13 74 LYS A CA 1
ATOM 632 C C . LYS A 1 76 ? 3.076 26.577 2.738 1.00 19.91 74 LYS A C 1
ATOM 633 O O . LYS A 1 76 ? 3.048 27.365 1.786 1.00 21.84 74 LYS A O 1
ATOM 639 N N . ASN A 1 77 ? 4.186 25.921 3.142 1.00 19.64 75 ASN A N 1
ATOM 640 C CA . ASN A 1 77 ? 5.521 26.147 2.577 1.00 20.92 75 ASN A CA 1
ATOM 641 C C . ASN A 1 77 ? 5.718 25.397 1.244 1.00 20.23 75 ASN A C 1
ATOM 642 O O . ASN A 1 77 ? 6.478 25.846 0.387 1.00 22.47 75 ASN A O 1
ATOM 647 N N . ILE A 1 78 ? 4.994 24.314 1.022 1.00 16.84 76 ILE A N 1
ATOM 648 C CA . ILE A 1 78 ? 5.244 23.396 -0.084 1.00 15.59 76 ILE A CA 1
ATOM 649 C C . ILE A 1 78 ? 4.058 23.474 -1.062 1.00 15.72 76 ILE A C 1
ATOM 650 O O . ILE A 1 78 ? 2.935 23.273 -0.677 1.00 19.43 76 ILE A O 1
ATOM 655 N N . SER A 1 79 ? 4.356 23.774 -2.328 1.00 18.65 77 SER A N 1
ATOM 656 C CA . SER A 1 79 ? 3.254 23.904 -3.296 1.00 20.82 77 SER A CA 1
ATOM 657 C C . SER A 1 79 ? 2.645 22.595 -3.801 1.00 19.92 77 SER A C 1
ATOM 658 O O . SER A 1 79 ? 1.409 22.498 -3.989 1.00 21.51 77 SER A O 1
ATOM 661 N N . ASP A 1 80 ? 3.482 21.568 -3.995 1.00 16.17 78 ASP A N 1
ATOM 662 C CA . ASP A 1 80 ? 3.032 20.374 -4.656 1.00 13.96 78 ASP A CA 1
ATOM 663 C C . ASP A 1 80 ? 2.478 19.366 -3.628 1.00 11.58 78 ASP A C 1
ATOM 664 O O . ASP A 1 80 ? 3.169 18.997 -2.685 1.00 12.94 78 ASP A O 1
ATOM 669 N N . PRO A 1 81 ? 1.237 18.910 -3.789 1.00 11.21 79 PRO A N 1
ATOM 670 C CA . PRO A 1 81 ? 0.675 17.939 -2.822 1.00 10.56 79 PRO A CA 1
ATOM 671 C C . PRO A 1 81 ? 1.534 16.701 -2.633 1.00 9.47 79 PRO A C 1
ATOM 672 O O . PRO A 1 81 ? 1.640 16.173 -1.514 1.00 10.63 79 PRO A O 1
ATOM 676 N N . LEU A 1 82 ? 2.139 16.203 -3.711 1.00 10.51 80 LEU A N 1
ATOM 677 C CA . LEU A 1 82 ? 2.974 14.997 -3.554 1.00 10.14 80 LEU A CA 1
ATOM 678 C C . LEU A 1 82 ? 4.160 15.334 -2.621 1.00 9.38 80 LEU A C 1
ATOM 679 O O . LEU A 1 82 ? 4.554 14.529 -1.767 1.00 9.30 80 LEU A O 1
ATOM 684 N N . GLU A 1 83 ? 4.723 16.531 -2.782 1.00 9.13 81 GLU A N 1
ATOM 685 C CA . GLU A 1 83 ? 5.850 16.923 -1.939 1.00 7.93 81 GLU A CA 1
ATOM 686 C C . GLU A 1 83 ? 5.387 17.207 -0.524 1.00 8.96 81 GLU A C 1
ATOM 687 O O . GLU A 1 83 ? 6.199 17.047 0.412 1.00 9.36 81 GLU A O 1
ATOM 693 N N . GLN A 1 84 ? 4.134 17.560 -0.301 1.00 8.51 82 GLN A N 1
ATOM 694 C CA . GLN A 1 84 ? 3.635 17.673 1.094 1.00 9.23 82 GLN A CA 1
ATOM 695 C C . GLN A 1 84 ? 3.608 16.284 1.747 1.00 8.21 82 GLN A C 1
ATOM 696 O O . GLN A 1 84 ? 4.049 16.152 2.911 1.00 8.69 82 GLN A O 1
ATOM 702 N N . LEU A 1 85 ? 3.145 15.260 1.010 1.00 7.79 83 LEU A N 1
ATOM 703 C CA . LEU A 1 85 ? 3.160 13.907 1.599 1.00 7.80 83 LEU A CA 1
ATOM 704 C C . LEU A 1 85 ? 4.622 13.465 1.824 1.00 7.11 83 LEU A C 1
ATOM 705 O O . LEU A 1 85 ? 4.907 12.829 2.872 1.00 7.92 83 LEU A O 1
ATOM 710 N N . ARG A 1 86 ? 5.506 13.773 0.886 1.00 7.94 84 ARG A N 1
ATOM 711 C CA . ARG A 1 86 ? 6.892 13.317 1.062 1.00 8.89 84 ARG A CA 1
ATOM 712 C C . ARG A 1 86 ? 7.507 14.024 2.291 1.00 7.98 84 ARG A C 1
ATOM 713 O O . ARG A 1 86 ? 8.298 13.416 3.078 1.00 8.18 84 ARG A O 1
ATOM 721 N N . ALA A 1 87 ? 7.172 15.307 2.493 1.00 7.80 85 ALA A N 1
ATOM 722 C CA . ALA A 1 87 ? 7.736 16.025 3.643 1.00 8.34 85 ALA A CA 1
ATOM 723 C C . ALA A 1 87 ? 7.159 15.504 4.957 1.00 7.51 85 ALA A C 1
ATOM 724 O O . ALA A 1 87 ? 7.852 15.488 5.984 1.00 8.92 85 ALA A O 1
ATOM 726 N N . TYR A 1 88 ? 5.910 15.071 4.943 1.00 7.54 86 TYR A N 1
ATOM 727 C CA . TYR A 1 88 ? 5.304 14.457 6.156 1.00 7.34 86 TYR A CA 1
ATOM 728 C C . TYR A 1 88 ? 6.042 13.151 6.511 1.00 7.03 86 TYR A C 1
ATOM 729 O O . TYR A 1 88 ? 6.362 12.918 7.706 1.00 8.49 86 TYR A O 1
ATOM 738 N N A ILE A 1 89 ? 6.322 12.312 5.518 0.50 6.46 87 ILE A N 1
ATOM 739 N N B ILE A 1 89 ? 6.319 12.290 5.538 0.50 6.67 87 ILE A N 1
ATOM 740 C CA A ILE A 1 89 ? 7.109 11.118 5.748 0.50 7.36 87 ILE A CA 1
ATOM 741 C CA B ILE A 1 89 ? 7.107 11.113 5.848 0.50 8.07 87 ILE A CA 1
ATOM 742 C C A ILE A 1 89 ? 8.470 11.483 6.343 0.50 6.45 87 ILE A C 1
ATOM 743 C C B ILE A 1 89 ? 8.444 11.561 6.438 0.50 6.59 87 ILE A C 1
ATOM 744 O O A ILE A 1 89 ? 8.978 10.802 7.250 0.50 7.19 87 ILE A O 1
ATOM 745 O O B ILE A 1 89 ? 8.898 11.040 7.462 0.50 8.10 87 ILE A O 1
ATOM 754 N N . GLY A 1 90 ? 9.083 12.529 5.786 1.00 7.40 88 GLY A N 1
ATOM 755 C CA . GLY A 1 90 ? 10.406 12.969 6.293 1.00 8.77 88 GLY A CA 1
ATOM 756 C C . GLY A 1 90 ? 10.356 13.458 7.725 1.00 9.09 88 GLY A C 1
ATOM 757 O O . GLY A 1 90 ? 11.308 13.220 8.522 1.00 9.90 88 GLY A O 1
ATOM 758 N N . TYR A 1 91 ? 9.255 14.109 8.080 1.00 9.45 89 TYR A N 1
ATOM 759 C CA . TYR A 1 91 ? 9.087 14.595 9.456 1.00 10.49 89 TYR A CA 1
ATOM 760 C C . TYR A 1 91 ? 9.122 13.391 10.397 1.00 9.43 89 TYR A C 1
ATOM 761 O O . TYR A 1 91 ? 9.842 13.401 11.397 1.00 10.19 89 TYR A O 1
ATOM 770 N N . TRP A 1 92 ? 8.398 12.326 10.086 1.00 9.64 90 TRP A N 1
ATOM 771 C CA . TRP A 1 92 ? 8.388 11.158 11.005 1.00 8.07 90 TRP A CA 1
ATOM 772 C C . TRP A 1 92 ? 9.761 10.443 11.011 1.00 8.25 90 TRP A C 1
ATOM 773 O O . TRP A 1 92 ? 10.208 9.979 12.052 1.00 9.71 90 TRP A O 1
ATOM 784 N N . GLU A 1 93 ? 10.420 10.378 9.851 1.00 8.71 91 GLU A N 1
ATOM 785 C CA . GLU A 1 93 ? 11.771 9.813 9.858 1.00 10.13 91 GLU A CA 1
ATOM 786 C C . GLU A 1 93 ? 12.691 10.581 10.751 1.00 10.47 91 GLU A C 1
ATOM 787 O O . GLU A 1 93 ? 13.524 9.974 11.507 1.00 13.07 91 GLU A O 1
ATOM 793 N N . GLY A 1 94 ? 12.593 11.903 10.741 1.00 10.92 92 GLY A N 1
ATOM 794 C CA . GLY A 1 94 ? 13.440 12.685 11.674 1.00 11.85 92 GLY A CA 1
ATOM 795 C C . GLY A 1 94 ? 13.088 12.431 13.140 1.00 11.84 92 GLY A C 1
ATOM 796 O O . GLY A 1 94 ? 13.971 12.447 14.012 1.00 13.94 92 GLY A O 1
ATOM 797 N N . CYS A 1 95 ? 11.810 12.303 13.438 1.00 11.01 93 CYS A N 1
ATOM 798 C CA . CYS A 1 95 ? 11.406 12.004 14.841 1.00 10.98 93 CYS A CA 1
ATOM 799 C C . CYS A 1 95 ? 11.947 10.653 15.267 1.00 10.23 93 CYS A C 1
ATOM 800 O O . CYS A 1 95 ? 12.376 10.462 16.445 1.00 11.73 93 CYS A O 1
ATOM 803 N N . ILE A 1 96 ? 11.828 9.649 14.392 1.00 10.24 94 ILE A N 1
ATOM 804 C CA . ILE A 1 96 ? 12.366 8.312 14.772 1.00 10.95 94 ILE A CA 1
ATOM 805 C C . ILE A 1 96 ? 13.917 8.358 14.921 1.00 13.40 94 ILE A C 1
ATOM 806 O O . ILE A 1 96 ? 14.460 7.722 15.849 1.00 14.90 94 ILE A O 1
ATOM 811 N N . ALA A 1 97 ? 14.582 9.153 14.079 1.00 12.27 95 ALA A N 1
ATOM 812 C CA . ALA A 1 97 ? 16.053 9.344 14.245 1.00 14.39 95 ALA A CA 1
ATOM 813 C C . ALA A 1 97 ? 16.407 9.974 15.552 1.00 16.12 95 ALA A C 1
ATOM 814 O O . ALA A 1 97 ? 17.385 9.527 16.196 1.00 18.70 95 ALA A O 1
ATOM 816 N N . ASP A 1 98 ? 15.724 11.051 15.903 1.00 17.47 96 ASP A N 1
ATOM 817 C CA . ASP A 1 98 ? 16.085 11.881 17.100 1.00 19.37 96 ASP A CA 1
ATOM 818 C C . ASP A 1 98 ? 15.829 11.038 18.364 1.00 18.10 96 ASP A C 1
ATOM 819 O O . ASP A 1 98 ? 16.485 11.262 19.372 1.00 20.36 96 ASP A O 1
ATOM 824 N N . ALA A 1 99 ? 14.928 10.058 18.258 1.00 16.87 97 ALA A N 1
ATOM 825 C CA . ALA A 1 99 ? 14.577 9.077 19.271 1.00 18.13 97 ALA A CA 1
ATOM 826 C C . ALA A 1 99 ? 14.042 9.514 20.599 1.00 19.24 97 ALA A C 1
ATOM 827 O O . ALA A 1 99 ? 13.897 8.681 21.497 1.00 22.22 97 ALA A O 1
ATOM 829 N N A THR A 1 100 ? 13.725 10.791 20.691 0.50 19.43 98 THR A N 1
ATOM 830 N N B THR A 1 100 ? 13.662 10.771 20.789 0.50 18.86 98 THR A N 1
ATOM 831 C CA A THR A 1 100 ? 13.147 11.356 21.905 0.50 20.39 98 THR A CA 1
ATOM 832 C CA B THR A 1 100 ? 12.997 11.122 22.102 0.50 19.30 98 THR A CA 1
ATOM 833 C C A THR A 1 100 ? 11.638 10.980 21.967 0.50 19.09 98 THR A C 1
ATOM 834 C C B THR A 1 100 ? 11.462 11.011 22.037 0.50 18.17 98 THR A C 1
ATOM 835 O O A THR A 1 100 ? 11.160 10.427 22.995 0.50 21.13 98 THR A O 1
ATOM 836 O O B THR A 1 100 ? 10.739 10.761 23.051 0.50 18.47 98 THR A O 1
ATOM 843 N N . HIS A 1 101 ? 10.933 11.206 20.838 1.00 19.08 99 HIS A N 1
ATOM 844 C CA . HIS A 1 101 ? 9.493 10.988 20.586 1.00 17.53 99 HIS A CA 1
ATOM 845 C C . HIS A 1 101 ? 9.313 10.206 19.228 1.00 15.48 99 HIS A C 1
ATOM 846 O O . HIS A 1 101 ? 8.774 10.710 18.273 1.00 16.77 99 HIS A O 1
ATOM 853 N N . PRO A 1 102 ? 9.808 8.955 19.145 1.00 11.73 100 PRO A N 1
ATOM 854 C CA . PRO A 1 102 ? 9.817 8.174 17.916 1.00 11.63 100 PRO A CA 1
ATOM 855 C C . PRO A 1 102 ? 8.489 7.452 17.653 1.00 9.93 100 PRO A C 1
ATOM 856 O O . PRO A 1 102 ? 8.464 6.508 16.883 1.00 12.21 100 PRO A O 1
ATOM 860 N N . PHE A 1 103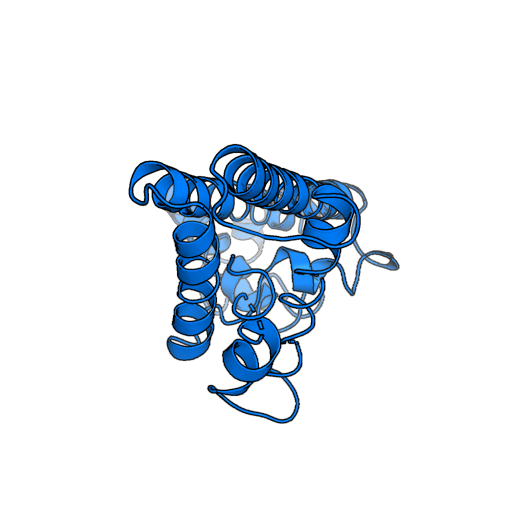 ? 7.401 7.889 18.273 1.00 9.49 101 PHE A N 1
ATOM 861 C CA . PHE A 1 103 ? 6.101 7.243 18.054 1.00 8.58 101 PHE A CA 1
ATOM 862 C C . PHE A 1 103 ? 5.048 8.335 18.249 1.00 8.37 101 PHE A C 1
ATOM 863 O O . PHE A 1 103 ? 5.229 9.215 19.117 1.00 11.34 101 PHE A O 1
ATOM 871 N N . CYS A 1 104 ? 3.961 8.263 17.515 1.00 8.35 102 CYS A N 1
ATOM 872 C CA . CYS A 1 104 ? 2.850 9.192 17.685 1.00 7.53 102 CYS A CA 1
ATOM 873 C C . CYS A 1 104 ? 2.096 8.842 19.003 1.00 7.19 102 CYS A C 1
ATOM 874 O O . CYS A 1 104 ? 1.718 7.695 19.222 1.00 7.54 102 CYS A O 1
ATOM 877 N N . VAL A 1 105 ? 1.889 9.841 19.870 1.00 7.42 103 VAL A N 1
ATOM 878 C CA . VAL A 1 105 ? 1.145 9.640 21.114 1.00 7.59 103 VAL A CA 1
ATOM 879 C C . VAL A 1 105 ? -0.210 9.039 20.836 1.00 5.90 103 VAL A C 1
ATOM 880 O O . VAL A 1 105 ? -0.677 8.164 21.583 1.00 7.67 103 VAL A O 1
ATOM 884 N N . CYS A 1 106 ? -0.880 9.548 19.782 1.00 7.29 104 CYS A N 1
ATOM 885 C CA . CYS A 1 106 ? -2.266 9.111 19.553 1.00 6.50 104 CYS A CA 1
ATOM 886 C C . CYS A 1 106 ? -2.272 7.709 18.944 1.00 6.37 104 CYS A C 1
ATOM 887 O O . CYS A 1 106 ? -3.135 6.895 19.281 1.00 7.33 104 CYS A O 1
ATOM 890 N N . ALA A 1 107 ? -1.316 7.390 18.056 1.00 6.98 105 ALA A N 1
ATOM 891 C CA . ALA A 1 107 ? -1.303 6.052 17.520 1.00 7.33 105 ALA A CA 1
ATOM 892 C C . ALA A 1 107 ? -1.063 5.032 18.656 1.00 6.85 105 ALA A C 1
ATOM 893 O O . ALA A 1 107 ? -1.602 3.910 18.650 1.00 7.85 105 ALA A O 1
ATOM 895 N N . LEU A 1 108 ? -0.170 5.378 19.592 1.00 6.53 106 LEU A N 1
ATOM 896 C CA . LEU A 1 108 ? 0.128 4.464 20.672 1.00 6.91 106 LEU A CA 1
ATOM 897 C C . LEU A 1 108 ? -1.120 4.285 21.540 1.00 6.88 106 LEU A C 1
ATOM 898 O O . LEU A 1 108 ? -1.496 3.166 21.905 1.00 8.26 106 LEU A O 1
ATOM 903 N N . LEU A 1 109 ? -1.714 5.411 21.956 1.00 6.47 107 LEU A N 1
ATOM 904 C CA . LEU A 1 109 ? -2.894 5.296 22.819 1.00 5.95 107 LEU A CA 1
ATOM 905 C C . LEU A 1 109 ? -4.016 4.534 22.095 1.00 6.44 107 LEU A C 1
ATOM 906 O O . LEU A 1 109 ? -4.803 3.890 22.771 1.00 7.71 107 LEU A O 1
ATOM 911 N N . ALA A 1 110 ? -4.119 4.682 20.766 1.00 6.94 108 ALA A N 1
ATOM 912 C CA . ALA A 1 110 ? -5.216 3.982 20.100 1.00 7.07 108 ALA A CA 1
ATOM 913 C C . ALA A 1 110 ? -5.159 2.487 20.328 1.00 6.68 108 ALA A C 1
ATOM 914 O O . ALA A 1 110 ? -6.199 1.837 20.338 1.00 8.31 108 ALA A O 1
ATOM 916 N N A SER A 1 111 ? -3.964 1.912 20.508 0.50 6.44 109 SER A N 1
ATOM 917 N N B SER A 1 111 ? -3.938 1.938 20.459 0.50 7.43 109 SER A N 1
ATOM 918 C CA A SER A 1 111 ? -3.899 0.467 20.679 0.50 6.98 109 SER A CA 1
ATOM 919 C CA B SER A 1 111 ? -3.775 0.503 20.667 0.50 8.63 109 SER A CA 1
ATOM 920 C C A SER A 1 111 ? -4.443 0.041 22.018 0.50 6.91 109 SER A C 1
ATOM 921 C C B SER A 1 111 ? -4.487 0.071 21.958 0.50 7.83 109 SER A C 1
ATOM 922 O O A SER A 1 111 ? -4.604 -1.160 22.252 0.50 7.45 109 SER A O 1
ATOM 923 O O B SER A 1 111 ? -4.876 -1.104 22.064 0.50 8.12 109 SER A O 1
ATOM 928 N N . GLU A 1 112 ? -4.657 1.010 22.900 1.00 6.73 110 GLU A N 1
ATOM 929 C CA . GLU A 1 112 ? -5.132 0.679 24.279 1.00 7.83 110 GLU A CA 1
ATOM 930 C C . GLU A 1 112 ? -6.561 1.177 24.526 1.00 7.59 110 GLU A C 1
ATOM 931 O O . GLU A 1 112 ? -7.020 1.207 25.690 1.00 8.29 110 GLU A O 1
ATOM 937 N N . ILE A 1 113 ? -7.243 1.657 23.470 1.00 7.48 111 ILE A N 1
ATOM 938 C CA . ILE A 1 113 ? -8.581 2.252 23.668 1.00 8.16 111 ILE A CA 1
ATOM 939 C C . ILE A 1 113 ? -9.510 1.548 24.653 1.00 6.88 111 ILE A C 1
ATOM 940 O O . ILE A 1 113 ? -10.153 2.211 25.470 1.00 9.00 111 ILE A O 1
ATOM 945 N N . PRO A 1 114 ? -9.615 0.223 24.581 1.00 7.12 112 PRO A N 1
ATOM 946 C CA . PRO A 1 114 ? -10.628 -0.436 25.469 1.00 8.42 112 PRO A CA 1
ATOM 947 C C . PRO A 1 114 ? -10.399 -0.176 26.971 1.00 9.00 112 PRO A C 1
ATOM 948 O O . PRO A 1 114 ? -11.352 -0.316 27.744 1.00 11.05 112 PRO A O 1
ATOM 952 N N . VAL A 1 115 ? -9.185 0.187 27.382 1.00 7.46 113 VAL A N 1
ATOM 953 C CA . VAL A 1 115 ? -8.926 0.425 28.818 1.00 8.38 113 VAL A CA 1
ATOM 954 C C . VAL A 1 115 ? -8.756 1.898 29.115 1.00 8.25 113 VAL A C 1
ATOM 955 O O . VAL A 1 115 ? -8.515 2.255 30.283 1.00 11.30 113 VAL A O 1
ATOM 959 N N . LEU A 1 116 ? -8.846 2.765 28.110 1.00 7.50 114 LEU A N 1
ATOM 960 C CA . LEU A 1 116 ? -8.591 4.184 28.406 1.00 8.04 114 LEU A CA 1
ATOM 961 C C . LEU A 1 116 ? -9.856 4.890 28.935 1.00 8.42 114 LEU A C 1
ATOM 962 O O . LEU A 1 116 ? -11.000 4.528 28.592 1.00 10.24 114 LEU A O 1
ATOM 967 N N . PRO A 1 117 ? -9.653 5.952 29.713 1.00 8.62 115 PRO A N 1
ATOM 968 C CA . PRO A 1 117 ? -10.804 6.779 30.012 1.00 8.99 115 PRO A CA 1
ATOM 969 C C . PRO A 1 117 ? -11.540 7.267 28.765 1.00 8.71 115 PRO A C 1
ATOM 970 O O . PRO A 1 117 ? -10.876 7.642 27.771 1.00 9.53 115 PRO A O 1
ATOM 974 N N . GLU A 1 118 ? -12.860 7.322 28.824 1.00 9.26 116 GLU A N 1
ATOM 975 C CA . GLU A 1 118 ? -13.614 7.755 27.648 1.00 10.67 116 GLU A CA 1
ATOM 976 C C . GLU A 1 118 ? -13.171 9.156 27.193 1.00 8.79 116 GLU A C 1
ATOM 977 O O . GLU A 1 118 ? -13.175 9.442 25.970 1.00 9.53 116 GLU A O 1
ATOM 983 N N . THR A 1 119 ? -12.833 10.046 28.139 1.00 8.93 117 THR A N 1
ATOM 984 C CA . THR A 1 119 ? -12.454 11.401 27.707 1.00 8.30 117 THR A CA 1
ATOM 985 C C . THR A 1 119 ? -11.148 11.393 26.897 1.00 8.41 117 THR A C 1
ATOM 986 O O . THR A 1 119 ? -10.996 12.180 25.914 1.00 8.85 117 THR A O 1
ATOM 990 N N . VAL A 1 120 ? -10.226 10.498 27.253 1.00 7.54 118 VAL A N 1
ATOM 991 C CA . VAL A 1 120 ? -8.989 10.343 26.475 1.00 7.75 118 VAL A CA 1
ATOM 992 C C . VAL A 1 120 ? -9.280 9.753 25.111 1.00 7.03 118 VAL A C 1
ATOM 993 O O . VAL A 1 120 ? -8.690 10.201 24.101 1.00 8.05 118 VAL A O 1
ATOM 997 N N . VAL A 1 121 ? -10.171 8.761 25.093 1.00 8.38 119 VAL A N 1
ATOM 998 C CA . VAL A 1 121 ? -10.527 8.139 23.798 1.00 8.98 119 VAL A CA 1
ATOM 999 C C . VAL A 1 121 ? -11.057 9.187 22.811 1.00 8.04 119 VAL A C 1
ATOM 1000 O O . VAL A 1 121 ? -10.737 9.162 21.625 1.00 8.51 119 VAL A O 1
ATOM 1004 N N . LEU A 1 122 ? -11.849 10.157 23.325 1.00 8.77 120 LEU A N 1
ATOM 1005 C CA . LEU A 1 122 ? -12.386 11.192 22.434 1.00 9.69 120 LEU A CA 1
ATOM 1006 C C . LEU A 1 122 ? -11.219 11.940 21.768 1.00 8.62 120 LEU A C 1
ATOM 1007 O O . LEU A 1 122 ? -11.285 12.233 20.553 1.00 11.18 120 LEU A O 1
ATOM 1012 N N . GLU A 1 123 ? -10.207 12.319 22.557 1.00 9.58 121 GLU A N 1
ATOM 1013 C CA . GLU A 1 123 ? -9.084 13.075 21.996 1.00 9.21 121 GLU A CA 1
ATOM 1014 C C . GLU A 1 123 ? -8.288 12.243 20.972 1.00 9.27 121 GLU A C 1
ATOM 1015 O O . GLU A 1 123 ? -7.892 12.741 19.890 1.00 10.25 121 GLU A O 1
ATOM 1021 N N . VAL A 1 124 ? -8.107 10.983 21.293 1.00 8.09 122 VAL A N 1
ATOM 1022 C CA . VAL A 1 124 ? -7.330 10.097 20.374 1.00 8.02 122 VAL A CA 1
ATOM 1023 C C . VAL A 1 124 ? -8.092 9.941 19.059 1.00 7.96 122 VAL A C 1
ATOM 1024 O O . VAL A 1 124 ? -7.502 10.042 17.956 1.00 9.08 122 VAL A O 1
ATOM 1028 N N . ARG A 1 125 ? -9.386 9.667 19.131 1.00 9.94 123 ARG A N 1
ATOM 1029 C CA . ARG A 1 125 ? -10.141 9.463 17.885 1.00 10.85 123 ARG A CA 1
ATOM 1030 C C . ARG A 1 125 ? -10.173 10.736 17.089 1.00 11.78 123 ARG A C 1
ATOM 1031 O O . ARG A 1 125 ? -10.144 10.663 15.844 1.00 12.85 123 ARG A O 1
ATOM 1039 N N . ALA A 1 126 ? -10.218 11.898 17.735 1.00 12.00 124 ALA A N 1
ATOM 1040 C CA . ALA A 1 126 ? -10.239 13.173 17.021 1.00 13.08 124 ALA A CA 1
ATOM 1041 C C . ALA A 1 126 ? -8.946 13.362 16.217 1.00 11.88 124 ALA A C 1
ATOM 1042 O O . ALA A 1 126 ? -8.978 13.952 15.105 1.00 12.20 124 ALA A O 1
ATOM 1044 N N . HIS A 1 127 ? -7.813 12.909 16.764 1.00 10.18 125 HIS A N 1
ATOM 1045 C CA . HIS A 1 127 ? -6.581 13.019 15.982 1.00 8.75 125 HIS A CA 1
ATOM 1046 C C . HIS A 1 127 ? -6.684 12.135 14.711 1.00 7.68 125 HIS A C 1
ATOM 1047 O O . HIS A 1 127 ? -6.272 12.543 13.639 1.00 8.48 125 HIS A O 1
ATOM 1054 N N . PHE A 1 128 ? -7.172 10.900 14.854 1.00 7.94 126 PHE A N 1
ATOM 1055 C CA . PHE A 1 128 ? -7.246 10.027 13.663 1.00 7.85 126 PHE A CA 1
ATOM 1056 C C . PHE A 1 128 ? -8.125 10.687 12.605 1.00 8.29 126 PHE A C 1
ATOM 1057 O O . PHE A 1 128 ? -7.793 10.601 11.395 1.00 8.66 126 PHE A O 1
ATOM 1065 N N A ARG A 1 129 ? -9.324 11.129 13.002 0.50 9.09 127 ARG A N 1
ATOM 1066 N N B ARG A 1 129 ? -9.132 11.444 13.066 0.50 8.32 127 ARG A N 1
ATOM 1067 C CA A ARG A 1 129 ? -10.209 11.677 11.959 0.50 9.63 127 ARG A CA 1
ATOM 1068 C CA B ARG A 1 129 ? -10.018 12.172 12.112 0.50 8.26 127 ARG A CA 1
ATOM 1069 C C A ARG A 1 129 ? -9.573 12.898 11.351 0.50 8.64 127 ARG A C 1
ATOM 1070 C C B ARG A 1 129 ? -9.286 13.381 11.499 0.50 7.39 127 ARG A C 1
ATOM 1071 O O A ARG A 1 129 ? -9.712 13.103 10.136 0.50 8.70 127 ARG A O 1
ATOM 1072 O O B ARG A 1 129 ? -9.308 13.612 10.280 0.50 6.37 127 ARG A O 1
ATOM 1087 N N A SER A 1 130 ? -8.899 13.728 12.158 0.50 8.66 128 SER A N 1
ATOM 1088 N N B SER A 1 130 ? -8.629 14.185 12.321 0.50 5.73 128 SER A N 1
ATOM 1089 C CA A SER A 1 130 ? -8.293 14.958 11.647 0.50 8.80 128 SER A CA 1
ATOM 1090 C CA B SER A 1 130 ? -7.888 15.336 11.790 0.50 7.10 128 SER A CA 1
ATOM 1091 C C A SER A 1 130 ? -7.090 14.702 10.693 0.50 8.27 128 SER A C 1
ATOM 1092 C C B SER A 1 130 ? -6.832 14.920 10.780 0.50 7.07 128 SER A C 1
ATOM 1093 O O A SER A 1 130 ? -7.005 15.311 9.640 0.50 8.80 128 SER A O 1
ATOM 1094 O O B SER A 1 130 ? -6.607 15.575 9.764 0.50 7.45 128 SER A O 1
ATOM 1099 N N . LEU A 1 131 ? -6.162 13.818 11.083 1.00 7.68 129 LEU A N 1
ATOM 1100 C CA . LEU A 1 131 ? -5.084 13.418 10.194 1.00 6.75 129 LEU A CA 1
ATOM 1101 C C . LEU A 1 131 ? -5.648 12.806 8.918 1.00 7.46 129 LEU A C 1
ATOM 1102 O O . LEU A 1 131 ? -5.169 13.134 7.819 1.00 7.24 129 LEU A O 1
ATOM 1107 N N . SER A 1 132 ? -6.665 11.953 9.021 1.00 6.85 130 SER A N 1
ATOM 1108 C CA . SER A 1 132 ? -7.282 11.394 7.813 1.00 7.74 130 SER A CA 1
ATOM 1109 C C . SER A 1 132 ? -7.854 12.526 6.947 1.00 7.50 130 SER A C 1
ATOM 1110 O O . SER A 1 132 ? -7.704 12.513 5.705 1.00 7.90 130 SER A O 1
ATOM 1113 N N . ASP A 1 133 ? -8.491 13.536 7.562 1.00 8.16 131 ASP A N 1
ATOM 1114 C CA . ASP A 1 133 ? -9.039 14.632 6.793 1.00 7.48 131 ASP A CA 1
ATOM 1115 C C . ASP A 1 133 ? -7.909 15.366 6.054 1.00 7.92 131 ASP A C 1
ATOM 1116 O O . ASP A 1 133 ? -8.138 15.828 4.898 1.00 8.70 131 ASP A O 1
ATOM 1121 N N . TRP A 1 134 ? -6.819 15.640 6.765 1.00 8.05 132 TRP A N 1
ATOM 1122 C CA . TRP A 1 134 ? -5.709 16.358 6.111 1.00 8.22 132 TRP A CA 1
ATOM 1123 C C . TRP A 1 134 ? -5.160 15.576 4.946 1.00 7.55 132 TRP A C 1
ATOM 1124 O O . TRP A 1 134 ? -4.965 16.126 3.841 1.00 8.09 132 TRP A O 1
ATOM 1135 N N . LEU A 1 135 ? -4.845 14.314 5.167 1.00 6.81 133 LEU A N 1
ATOM 1136 C CA . LEU A 1 135 ? -4.291 13.493 4.071 1.00 6.79 133 LEU A CA 1
ATOM 1137 C C . LEU A 1 135 ? -5.292 13.428 2.899 1.00 5.97 133 LEU A C 1
ATOM 1138 O O . LEU A 1 135 ? -4.890 13.415 1.734 1.00 7.40 133 LEU A O 1
ATOM 1143 N N . THR A 1 136 ? -6.572 13.321 3.214 1.00 6.73 134 THR A N 1
ATOM 1144 C CA . THR A 1 136 ? -7.590 13.246 2.157 1.00 6.20 134 THR A CA 1
ATOM 1145 C C . THR A 1 136 ? -7.531 14.515 1.317 1.00 6.86 134 THR A C 1
ATOM 1146 O O . THR A 1 136 ? -7.564 14.458 0.088 1.00 8.09 134 THR A O 1
ATOM 1150 N N . ALA A 1 137 ? -7.463 15.671 1.987 1.00 7.32 135 ALA A N 1
ATOM 1151 C CA . ALA A 1 137 ? -7.401 16.945 1.255 1.00 7.93 135 ALA A CA 1
ATOM 1152 C C . ALA A 1 137 ? -6.115 17.058 0.424 1.00 7.78 135 ALA A C 1
ATOM 1153 O O . ALA A 1 137 ? -6.182 17.577 -0.715 1.00 9.92 135 ALA A O 1
ATOM 1155 N N . VAL A 1 138 ? -4.968 16.605 0.932 1.00 7.78 136 VAL A N 1
ATOM 1156 C CA . VAL A 1 138 ? -3.736 16.660 0.160 1.00 8.00 136 VAL A CA 1
ATOM 1157 C C . VAL A 1 138 ? -3.905 15.763 -1.068 1.00 8.12 136 VAL A C 1
ATOM 1158 O O . VAL A 1 138 ? -3.541 16.182 -2.215 1.00 8.52 136 VAL A O 1
ATOM 1162 N N . LEU A 1 139 ? -4.434 14.533 -0.891 1.00 7.50 137 LEU A N 1
ATOM 1163 C CA . LEU A 1 139 ? -4.592 13.658 -2.053 1.00 7.09 137 LEU A CA 1
ATOM 1164 C C . LEU A 1 139 ? -5.566 14.285 -3.105 1.00 7.41 137 LEU A C 1
ATOM 1165 O O . LEU A 1 139 ? -5.345 14.177 -4.312 1.00 8.01 137 LEU A O 1
ATOM 1170 N N . GLU A 1 140 ? -6.635 14.888 -2.595 1.00 7.49 138 GLU A N 1
ATOM 1171 C CA . GLU A 1 140 ? -7.619 15.498 -3.519 1.00 8.50 138 GLU A CA 1
ATOM 1172 C C . GLU A 1 140 ? -6.931 16.601 -4.317 1.00 8.57 138 GLU A C 1
ATOM 1173 O O . GLU A 1 140 ? -7.184 16.722 -5.537 1.00 10.09 138 GLU A O 1
ATOM 1179 N N . ARG A 1 141 ? -6.132 17.468 -3.651 1.00 8.32 139 ARG A N 1
ATOM 1180 C CA . ARG A 1 141 ? -5.420 18.550 -4.386 1.00 9.67 139 ARG A CA 1
ATOM 1181 C C . ARG A 1 141 ? -4.480 17.919 -5.383 1.00 9.11 139 ARG A C 1
ATOM 1182 O O . ARG A 1 141 ? -4.253 18.450 -6.491 1.00 11.36 139 ARG A O 1
ATOM 1190 N N . GLY A 1 142 ? -3.838 16.809 -5.024 1.00 8.72 140 GLY A N 1
ATOM 1191 C CA . GLY A 1 142 ? -2.958 16.181 -6.003 1.00 9.65 140 GLY A CA 1
ATOM 1192 C C . GLY A 1 142 ? -3.695 15.712 -7.240 1.00 10.20 140 GLY A C 1
ATOM 1193 O O . GLY A 1 142 ? -3.179 15.848 -8.381 1.00 12.60 140 GLY A O 1
ATOM 1194 N N . ILE A 1 143 ? -4.888 15.147 -7.053 1.00 10.54 141 ILE A N 1
ATOM 1195 C CA . ILE A 1 143 ? -5.718 14.825 -8.234 1.00 10.42 141 ILE A CA 1
ATOM 1196 C C . ILE A 1 143 ? -6.112 16.098 -8.982 1.00 11.42 141 ILE A C 1
ATOM 1197 O O . ILE A 1 143 ? -5.994 16.152 -10.204 1.00 13.02 141 ILE A O 1
ATOM 1202 N N . ALA A 1 144 ? -6.564 17.099 -8.260 1.00 11.19 142 ALA A N 1
ATOM 1203 C CA . ALA A 1 144 ? -7.082 18.290 -8.928 1.00 11.57 142 ALA A CA 1
ATOM 1204 C C . ALA A 1 144 ? -5.995 18.969 -9.751 1.00 12.61 142 ALA A C 1
ATOM 1205 O O . ALA A 1 144 ? -6.315 19.594 -10.779 1.00 13.48 142 ALA A O 1
ATOM 1207 N N . GLN A 1 145 ? -4.732 18.851 -9.304 1.00 13.12 143 GLN A N 1
ATOM 1208 C CA . GLN A 1 145 ? -3.569 19.424 -9.983 1.00 14.63 143 GLN A CA 1
ATOM 1209 C C . GLN A 1 145 ? -2.863 18.483 -10.969 1.00 16.27 143 GLN A C 1
ATOM 1210 O O . GLN A 1 145 ? -1.803 18.886 -11.583 1.00 18.94 143 GLN A O 1
ATOM 1216 N N . GLY A 1 146 ? -3.428 17.301 -11.185 1.00 15.31 144 GLY A N 1
ATOM 1217 C CA . GLY A 1 146 ? -2.815 16.285 -12.085 1.00 17.93 144 GLY A CA 1
ATOM 1218 C C . GLY A 1 146 ? -1.429 15.797 -11.603 1.00 17.86 144 GLY A C 1
ATOM 1219 O O . GLY A 1 146 ? -0.605 15.331 -12.450 1.00 21.13 144 GLY A O 1
ATOM 1220 N N A ARG A 1 147 ? -1.176 15.870 -10.282 0.50 16.98 145 ARG A N 1
ATOM 1221 N N B ARG A 1 147 ? -1.151 15.808 -10.297 0.50 17.76 145 ARG A N 1
ATOM 1222 C CA A ARG A 1 147 ? 0.122 15.455 -9.696 0.50 16.51 145 ARG A CA 1
ATOM 1223 C CA B ARG A 1 147 ? 0.169 15.312 -9.826 0.50 17.98 145 ARG A CA 1
ATOM 1224 C C A ARG A 1 147 ? 0.183 14.012 -9.165 0.50 16.42 145 ARG A C 1
ATOM 1225 C C B ARG A 1 147 ? 0.170 13.846 -9.396 0.50 17.22 145 ARG A C 1
ATOM 1226 O O A ARG A 1 147 ? 1.310 13.544 -8.831 0.50 15.46 145 ARG A O 1
ATOM 1227 O O B ARG A 1 147 ? 1.207 13.169 -9.370 0.50 18.34 145 ARG A O 1
ATOM 1242 N N . LEU A 1 148 ? -0.999 13.375 -9.012 1.00 17.50 146 LEU A N 1
ATOM 1243 C CA . LEU A 1 148 ? -1.139 12.023 -8.428 1.00 16.45 146 LEU A CA 1
ATOM 1244 C C . LEU A 1 148 ? -2.108 11.266 -9.196 1.00 17.00 146 LEU A C 1
ATOM 1245 O O . LEU A 1 148 ? -3.033 11.866 -9.814 1.00 17.87 146 LEU A O 1
ATOM 1250 N N A VAL A 1 149 ? -1.994 9.928 -9.100 0.50 14.94 147 VAL A N 1
ATOM 1251 N N B VAL A 1 149 ? -1.989 9.939 -9.127 0.50 15.06 147 VAL A N 1
ATOM 1252 C CA A VAL A 1 149 ? -2.941 9.006 -9.729 0.50 15.66 147 VAL A CA 1
ATOM 1253 C CA B VAL A 1 149 ? -3.010 9.089 -9.694 0.50 15.83 147 VAL A CA 1
ATOM 1254 C C A VAL A 1 149 ? -3.386 7.986 -8.675 0.50 14.45 147 VAL A C 1
ATOM 1255 C C B VAL A 1 149 ? -3.410 8.137 -8.579 0.50 14.38 147 VAL A C 1
ATOM 1256 O O A VAL A 1 149 ? -2.534 7.351 -8.041 0.50 14.82 147 VAL A O 1
ATOM 1257 O O B VAL A 1 149 ? -2.551 7.712 -7.802 0.50 14.27 147 VAL A O 1
ATOM 1264 N N . LEU A 1 150 ? -4.699 7.833 -8.484 1.00 13.69 148 LEU A N 1
ATOM 1265 C CA . LEU A 1 150 ? -5.224 6.964 -7.401 1.00 12.83 148 LEU A CA 1
ATOM 1266 C C . LEU A 1 150 ? -6.177 5.940 -7.924 1.00 12.52 148 LEU A C 1
ATOM 1267 O O . LEU A 1 150 ? -6.979 6.207 -8.860 1.00 15.37 148 LEU A O 1
ATOM 1272 N N . THR A 1 151 ? -6.120 4.757 -7.303 1.00 11.83 149 THR A N 1
ATOM 1273 C CA . THR A 1 151 ? -7.184 3.756 -7.426 1.00 12.04 149 THR A CA 1
ATOM 1274 C C . THR A 1 151 ? -8.090 3.918 -6.201 1.00 12.50 149 THR A C 1
ATOM 1275 O O . THR A 1 151 ? -7.581 3.887 -5.087 1.00 12.47 149 THR A O 1
ATOM 1279 N N . GLY A 1 152 ? -9.394 4.101 -6.400 1.00 13.54 150 GLY A N 1
ATOM 1280 C CA . GLY A 1 152 ? -10.286 4.344 -5.268 1.00 13.29 150 GLY A CA 1
ATOM 1281 C C . GLY A 1 152 ? -10.277 5.817 -4.896 1.00 11.01 150 GLY A C 1
ATOM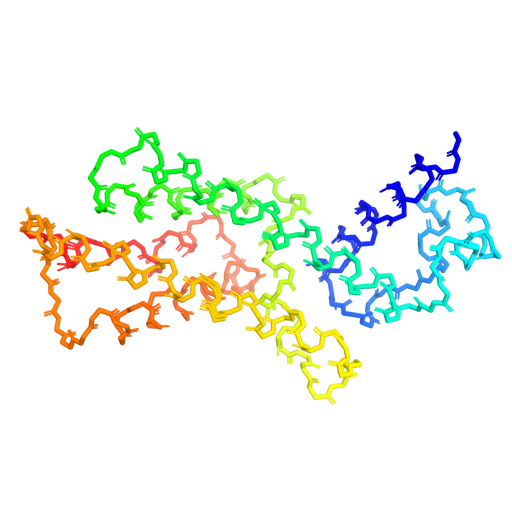 1282 O O . GLY A 1 152 ? -9.613 6.623 -5.525 1.00 12.63 150 GLY A O 1
ATOM 1283 N N . THR A 1 153 ? -11.041 6.150 -3.873 1.00 10.12 151 THR A N 1
ATOM 1284 C CA . THR A 1 153 ? -11.214 7.566 -3.560 1.00 8.71 151 THR A CA 1
ATOM 1285 C C . THR A 1 153 ? -10.028 8.139 -2.797 1.00 8.28 151 THR A C 1
ATOM 1286 O O . THR A 1 153 ? -9.208 7.406 -2.204 1.00 8.76 151 THR A O 1
ATOM 1290 N N . ALA A 1 154 ? -9.969 9.459 -2.732 1.00 7.23 152 ALA A N 1
ATOM 1291 C CA . ALA A 1 154 ? -8.924 10.093 -1.924 1.00 7.07 152 ALA A CA 1
ATOM 1292 C C . ALA A 1 154 ? -9.056 9.675 -0.467 1.00 6.57 152 ALA A C 1
ATOM 1293 O O . ALA A 1 154 ? -8.029 9.377 0.167 1.00 7.45 152 ALA A O 1
ATOM 1295 N N . ARG A 1 155 ? -10.279 9.658 0.077 1.00 7.04 153 ARG A N 1
ATOM 1296 C CA . ARG A 1 155 ? -10.403 9.241 1.514 1.00 6.97 153 ARG A CA 1
ATOM 1297 C C . ARG A 1 155 ? -9.924 7.810 1.721 1.00 7.70 153 ARG A C 1
ATOM 1298 O O . ARG A 1 155 ? -9.224 7.506 2.711 1.00 7.40 153 ARG A O 1
ATOM 1306 N N . ALA A 1 156 ? -10.266 6.886 0.803 1.00 7.34 154 ALA A N 1
ATOM 1307 C CA . ALA A 1 156 ? -9.807 5.508 1.026 1.00 7.34 154 ALA A CA 1
ATOM 1308 C C . ALA A 1 156 ? -8.286 5.415 0.969 1.00 8.26 154 ALA A C 1
ATOM 1309 O O . ALA A 1 156 ? -7.646 4.687 1.765 1.00 7.64 154 ALA A O 1
ATOM 1311 N N . ASN A 1 157 ? -7.680 6.199 0.075 1.00 6.91 155 ASN A N 1
ATOM 1312 C CA . ASN A 1 157 ? -6.212 6.229 0.031 1.00 7.15 155 ASN A CA 1
ATOM 1313 C C . ASN A 1 157 ? -5.612 6.900 1.263 1.00 7.17 155 ASN A C 1
ATOM 1314 O O . ASN A 1 157 ? -4.520 6.490 1.708 1.00 7.57 155 ASN A O 1
ATOM 1319 N N . ALA A 1 158 ? -6.259 7.933 1.771 1.00 6.35 156 ALA A N 1
ATOM 1320 C CA . ALA A 1 158 ? -5.783 8.557 3.024 1.00 6.56 156 ALA A CA 1
ATOM 1321 C C . ALA A 1 158 ? -5.796 7.549 4.181 1.00 6.40 156 ALA A C 1
ATOM 1322 O O . ALA A 1 158 ? -4.888 7.515 5.011 1.00 7.43 156 ALA A O 1
ATOM 1324 N N . GLU A 1 159 ? -6.874 6.772 4.279 1.00 6.55 157 GLU A N 1
ATOM 1325 C CA . GLU A 1 159 ? -6.964 5.783 5.330 1.00 6.96 157 GLU A CA 1
ATOM 1326 C C . GLU A 1 159 ? -5.888 4.720 5.193 1.00 7.06 157 GLU A C 1
ATOM 1327 O O . GLU A 1 159 ? -5.291 4.288 6.219 1.00 6.88 157 GLU A O 1
ATOM 1333 N N . ILE A 1 160 ? -5.568 4.313 3.942 1.00 6.57 158 ILE A N 1
ATOM 1334 C CA . ILE A 1 160 ? -4.440 3.370 3.743 1.00 5.94 158 ILE A CA 1
ATOM 1335 C C . ILE A 1 160 ? -3.135 4.045 4.124 1.00 6.34 158 ILE A C 1
ATOM 1336 O O . ILE A 1 160 ? -2.277 3.422 4.794 1.00 6.54 158 ILE A O 1
ATOM 1341 N N A PHE A 1 161 ? -2.916 5.265 3.670 0.50 6.45 159 PHE A N 1
ATOM 1342 N N B PHE A 1 161 ? -2.953 5.274 3.636 0.50 6.84 159 PHE A N 1
ATOM 1343 C CA A PHE A 1 161 ? -1.602 5.854 3.984 0.50 5.83 159 PHE A CA 1
ATOM 1344 C CA B PHE A 1 161 ? -1.702 5.999 3.942 0.50 6.96 159 PHE A CA 1
ATOM 1345 C C A PHE A 1 161 ? -1.447 6.092 5.502 0.50 5.70 159 PHE A C 1
ATOM 1346 C C B PHE A 1 161 ? -1.504 6.016 5.465 0.50 6.09 159 PHE A C 1
ATOM 1347 O O A PHE A 1 161 ? -0.342 5.927 6.061 0.50 5.42 159 PHE A O 1
ATOM 1348 O O B PHE A 1 161 ? -0.440 5.600 5.986 0.50 6.65 159 PHE A O 1
ATOM 1371 N N . ALA A 1 163 ? -2.800 4.290 7.921 1.00 6.02 161 ALA A N 1
ATOM 1372 C CA . ALA A 1 163 ? -2.592 2.989 8.530 1.00 5.54 161 ALA A CA 1
ATOM 1373 C C . ALA A 1 163 ? -1.153 2.512 8.249 1.00 5.75 161 ALA A C 1
ATOM 1374 O O . ALA A 1 163 ? -0.508 1.857 9.084 1.00 5.99 161 ALA A O 1
ATOM 1376 N N . THR A 1 164 ? -0.664 2.775 7.037 1.00 6.10 162 THR A N 1
ATOM 1377 C CA . THR A 1 164 ? 0.720 2.364 6.681 1.00 6.63 162 THR A CA 1
ATOM 1378 C C . THR A 1 164 ? 1.716 3.102 7.553 1.00 5.05 162 THR A C 1
ATOM 1379 O O . THR A 1 164 ? 2.682 2.481 8.030 1.00 6.55 162 THR A O 1
ATOM 1383 N N . VAL A 1 165 ? 1.519 4.399 7.784 1.00 5.63 163 VAL A N 1
ATOM 1384 C CA . VAL A 1 165 ? 2.395 5.188 8.664 1.00 5.79 163 VAL A CA 1
ATOM 1385 C C . VAL A 1 165 ? 2.372 4.587 10.079 1.00 4.87 163 VAL A C 1
ATOM 1386 O O . VAL A 1 165 ? 3.449 4.426 10.687 1.00 5.90 163 VAL A O 1
ATOM 1390 N N . HIS A 1 166 ? 1.158 4.349 10.611 1.00 5.25 164 HIS A N 1
ATOM 1391 C CA . HIS A 1 166 ? 1.109 3.846 11.979 1.00 4.94 164 HIS A CA 1
ATOM 1392 C C . HIS A 1 166 ? 1.710 2.424 12.058 1.00 4.89 164 HIS A C 1
ATOM 1393 O O . HIS A 1 166 ? 2.410 2.097 13.052 1.00 5.59 164 HIS A O 1
ATOM 1400 N N . GLY A 1 167 ? 1.498 1.606 11.021 1.00 5.03 165 GLY A N 1
ATOM 1401 C CA . GLY A 1 167 ? 2.059 0.278 11.053 1.00 4.95 165 GLY A CA 1
ATOM 1402 C C . GLY A 1 167 ? 3.575 0.359 10.877 1.00 5.53 165 GLY A C 1
ATOM 1403 O O . GLY A 1 167 ? 4.302 -0.540 11.374 1.00 6.04 165 GLY A O 1
ATOM 1404 N N . ALA A 1 168 ? 4.078 1.323 10.095 1.00 4.59 166 ALA A N 1
ATOM 1405 C CA . ALA A 1 168 ? 5.521 1.451 9.878 1.00 5.96 166 ALA A CA 1
ATOM 1406 C C . ALA A 1 168 ? 6.232 1.931 11.157 1.00 6.35 166 ALA A C 1
ATOM 1407 O O . ALA A 1 168 ? 7.349 1.470 11.446 1.00 6.52 166 ALA A O 1
ATOM 1417 N N . LEU A 1 170 ? 5.287 1.143 14.032 1.00 5.17 168 LEU A N 1
ATOM 1418 C CA . LEU A 1 170 ? 5.273 -0.027 14.882 1.00 5.06 168 LEU A CA 1
ATOM 1419 C C . LEU A 1 170 ? 6.402 -0.966 14.474 1.00 5.20 168 LEU A C 1
ATOM 1420 O O . LEU A 1 170 ? 7.160 -1.479 15.317 1.00 5.95 168 LEU A O 1
ATOM 1425 N N . SER A 1 171 ? 6.561 -1.220 13.153 1.00 5.92 169 SER A N 1
ATOM 1426 C CA . SER A 1 171 ? 7.678 -2.101 12.715 1.00 7.25 169 SER A CA 1
ATOM 1427 C C . SER A 1 171 ? 9.029 -1.498 13.069 1.00 7.44 169 SER A C 1
ATOM 1428 O O . SER A 1 171 ? 9.924 -2.252 13.453 1.00 8.16 169 SER A O 1
ATOM 1431 N N . ALA A 1 172 ? 9.167 -0.159 12.975 1.00 6.87 170 ALA A N 1
ATOM 1432 C CA . ALA A 1 172 ? 10.488 0.454 13.325 1.00 6.98 170 ALA A CA 1
ATOM 1433 C C . ALA A 1 172 ? 10.774 0.202 14.826 1.00 7.85 170 ALA A C 1
ATOM 1434 O O . ALA A 1 172 ? 11.924 -0.108 15.193 1.00 9.86 170 ALA A O 1
ATOM 1436 N N . ARG A 1 173 ? 9.740 0.336 15.648 1.00 6.73 171 ARG A N 1
ATOM 1437 C CA . ARG A 1 173 ? 9.907 0.112 17.121 1.00 7.14 171 ARG A CA 1
ATOM 1438 C C . ARG A 1 173 ? 10.199 -1.410 17.387 1.00 7.46 171 ARG A C 1
ATOM 1439 O O . ARG A 1 173 ? 10.978 -1.754 18.292 1.00 10.25 171 ARG A O 1
ATOM 1447 N N . ALA A 1 174 ? 9.550 -2.307 16.620 1.00 7.20 172 ALA A N 1
ATOM 1448 C CA . ALA A 1 174 ? 9.713 -3.787 16.802 1.00 9.35 172 ALA A CA 1
ATOM 1449 C C . ALA A 1 174 ? 11.003 -4.331 16.188 1.00 13.41 172 ALA A C 1
ATOM 1450 O O . ALA A 1 174 ? 12.071 -4.164 16.724 1.00 14.55 172 ALA A O 1
ATOM 1452 N N A HIS A 1 175 ? 10.910 -5.075 15.095 0.50 16.65 173 HIS A N 1
ATOM 1453 N N B HIS A 1 175 ? 10.888 -5.067 15.079 0.50 16.66 173 HIS A N 1
ATOM 1454 C CA A HIS A 1 175 ? 12.093 -5.845 14.682 0.50 18.59 173 HIS A CA 1
ATOM 1455 C CA B HIS A 1 175 ? 12.073 -5.796 14.581 0.50 18.55 173 HIS A CA 1
ATOM 1456 C C A HIS A 1 175 ? 13.165 -4.950 14.064 0.50 21.96 173 HIS A C 1
ATOM 1457 C C B HIS A 1 175 ? 13.102 -4.881 13.931 0.50 21.48 173 HIS A C 1
ATOM 1458 O O A HIS A 1 175 ? 14.005 -5.385 13.219 0.50 20.29 173 HIS A O 1
ATOM 1459 O O B HIS A 1 175 ? 13.892 -5.266 13.003 0.50 19.57 173 HIS A O 1
ATOM 1472 N N . GLY A 1 176 ? 13.216 -3.726 14.602 1.00 23.91 174 GLY A N 1
ATOM 1473 C CA . GLY A 1 176 ? 14.437 -2.909 14.623 1.00 27.81 174 GLY A CA 1
ATOM 1474 C C . GLY A 1 176 ? 14.537 -1.923 13.515 1.00 26.90 174 GLY A C 1
ATOM 1475 O O . GLY A 1 176 ? 13.981 -2.167 12.418 1.00 30.38 174 GLY A O 1
ATOM 1476 N N . ASP A 1 177 ? 15.129 -0.718 13.720 1.00 29.72 175 ASP A N 1
ATOM 1477 C CA . ASP A 1 177 ? 15.669 -0.141 12.468 1.00 28.23 175 ASP A CA 1
ATOM 1478 C C . ASP A 1 177 ? 15.220 1.217 11.814 1.00 27.14 175 ASP A C 1
ATOM 1479 O O . ASP A 1 177 ? 14.132 1.302 11.234 1.00 27.38 175 ASP A O 1
ATOM 1484 N N . ALA A 1 178 ? 16.161 2.153 11.713 1.00 27.13 176 ALA A N 1
ATOM 1485 C CA . ALA A 1 178 ? 15.928 3.526 11.180 1.00 25.77 176 ALA A CA 1
ATOM 1486 C C . ALA A 1 178 ? 15.623 3.595 9.644 1.00 23.19 176 ALA A C 1
ATOM 1487 O O . ALA A 1 178 ? 15.250 4.642 9.125 1.00 21.85 176 ALA A O 1
ATOM 1489 N N . ALA A 1 179 ? 15.724 2.514 8.912 1.00 19.58 177 ALA A N 1
ATOM 1490 C CA . ALA A 1 179 ? 15.291 2.575 7.514 1.00 16.24 177 ALA A CA 1
ATOM 1491 C C . ALA A 1 179 ? 13.929 1.962 7.340 1.00 12.93 177 ALA A C 1
ATOM 1492 O O . ALA A 1 179 ? 13.356 2.202 6.321 1.00 11.53 177 ALA A O 1
ATOM 1494 N N . THR A 1 180 ? 13.412 1.210 8.318 1.00 11.65 178 THR A N 1
ATOM 1495 C CA . THR A 1 180 ? 12.107 0.562 8.153 1.00 10.17 178 THR A CA 1
ATOM 1496 C C . THR A 1 180 ? 10.988 1.530 7.811 1.00 8.77 178 THR A C 1
ATOM 1497 O O . THR A 1 180 ? 10.122 1.217 6.979 1.00 9.22 178 THR A O 1
ATOM 1501 N N . PHE A 1 181 ? 10.950 2.679 8.489 1.00 7.81 179 PHE A N 1
ATOM 1502 C CA . PHE A 1 181 ? 9.786 3.547 8.317 1.00 7.73 179 PHE A CA 1
ATOM 1503 C C . PHE A 1 181 ? 9.667 4.019 6.871 1.00 7.29 179 PHE A C 1
ATOM 1504 O O . PHE A 1 181 ? 8.573 3.895 6.248 1.00 8.69 179 PHE A O 1
ATOM 1512 N N . GLY A 1 182 ? 10.776 4.472 6.278 1.00 8.62 180 GLY A N 1
ATOM 1513 C CA . GLY A 1 182 ? 10.733 4.873 4.888 1.00 8.43 180 GLY A CA 1
ATOM 1514 C C . GLY A 1 182 ? 10.534 3.705 3.926 1.00 7.69 180 GLY A C 1
ATOM 1515 O O . GLY A 1 182 ? 9.859 3.805 2.895 1.00 9.62 180 GLY A O 1
ATOM 1516 N N . ALA A 1 183 ? 11.147 2.557 4.259 1.00 8.83 181 ALA A N 1
ATOM 1517 C CA . ALA A 1 183 ? 11.035 1.407 3.362 1.00 9.43 181 ALA A CA 1
ATOM 1518 C C . ALA A 1 183 ? 9.595 0.937 3.237 1.00 9.39 181 ALA A C 1
ATOM 1519 O O . ALA A 1 183 ? 9.206 0.320 2.207 1.00 10.05 181 ALA A O 1
ATOM 1521 N N . ILE A 1 184 ? 8.787 1.191 4.266 1.00 8.32 182 ILE A N 1
ATOM 1522 C CA . ILE A 1 184 ? 7.395 0.766 4.208 1.00 7.47 182 ILE A CA 1
ATOM 1523 C C . ILE A 1 184 ? 6.508 1.868 3.604 1.00 7.29 182 ILE A C 1
ATOM 1524 O O . ILE A 1 184 ? 5.552 1.509 2.842 1.00 8.11 182 ILE A O 1
ATOM 1529 N N . THR A 1 185 ? 6.750 3.137 3.956 1.00 7.08 183 THR A N 1
ATOM 1530 C CA . THR A 1 185 ? 5.809 4.173 3.564 1.00 7.63 183 THR A CA 1
ATOM 1531 C C . THR A 1 185 ? 6.093 4.785 2.177 1.00 7.77 183 THR A C 1
ATOM 1532 O O . THR A 1 185 ? 5.148 5.233 1.501 1.00 8.94 183 THR A O 1
ATOM 1536 N N . ARG A 1 186 ? 7.360 4.784 1.769 1.00 8.17 184 ARG A N 1
ATOM 1537 C CA . ARG A 1 186 ? 7.710 5.536 0.556 1.00 8.80 184 ARG A CA 1
ATOM 1538 C C . ARG A 1 186 ? 7.204 4.838 -0.727 1.00 9.33 184 ARG A C 1
ATOM 1539 O O . ARG A 1 186 ? 6.935 5.513 -1.731 1.00 10.85 184 ARG A O 1
ATOM 1547 N N . PRO A 1 187 ? 7.197 3.498 -0.793 1.00 9.85 185 PRO A N 1
ATOM 1548 C CA . PRO A 1 187 ? 6.718 2.908 -2.076 1.00 10.16 185 PRO A CA 1
ATOM 1549 C C . PRO A 1 187 ? 5.316 3.391 -2.493 1.00 11.49 185 PRO A C 1
ATOM 1550 O O . PRO A 1 187 ? 5.065 3.569 -3.688 1.00 11.72 185 PRO A O 1
ATOM 1570 N N . LEU A 1 189 ? 4.063 6.343 -2.065 1.00 13.17 187 LEU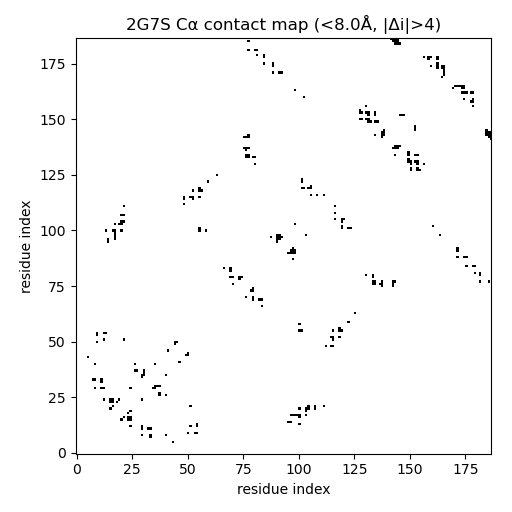 A N 1
ATOM 1571 C CA . LEU A 1 189 ? 4.253 7.700 -2.591 1.00 14.57 187 LEU A CA 1
ATOM 1572 C C . LEU A 1 189 ? 4.733 7.614 -4.015 1.00 13.69 187 LEU A C 1
ATOM 1573 O O . LEU A 1 189 ? 4.267 8.349 -4.899 1.00 15.99 187 LEU A O 1
ATOM 1578 N N A GLU A 1 190 ? 5.666 6.696 -4.291 0.50 14.11 188 GLU A N 1
ATOM 1579 N N B GLU A 1 190 ? 5.709 6.726 -4.257 0.50 15.05 188 GLU A N 1
ATOM 1580 C CA A GLU A 1 190 ? 6.155 6.589 -5.657 0.50 14.20 188 GLU A CA 1
ATOM 1581 C CA B GLU A 1 190 ? 6.251 6.614 -5.601 0.50 16.34 188 GLU A CA 1
ATOM 1582 C C A GLU A 1 190 ? 5.123 5.925 -6.553 0.50 14.63 188 GLU A C 1
ATOM 1583 C C B GLU A 1 190 ? 5.211 6.169 -6.590 0.50 15.71 188 GLU A C 1
ATOM 1584 O O A GLU A 1 190 ? 4.949 6.276 -7.746 0.50 15.84 188 GLU A O 1
ATOM 1585 O O B GLU A 1 190 ? 5.069 6.793 -7.664 0.50 16.83 188 GLU A O 1
ATOM 1596 N N A ARG A 1 191 ? 4.325 5.011 -5.987 0.50 14.09 189 ARG A N 1
ATOM 1597 N N B ARG A 1 191 ? 4.412 5.151 -6.198 0.50 15.63 189 ARG A N 1
ATOM 1598 C CA A ARG A 1 191 ? 3.272 4.453 -6.824 0.50 14.57 189 ARG A CA 1
ATOM 1599 C CA B ARG A 1 191 ? 3.358 4.575 -7.049 0.50 15.60 189 ARG A CA 1
ATOM 1600 C C A ARG A 1 191 ? 2.390 5.571 -7.380 0.50 14.69 189 ARG A C 1
ATOM 1601 C C B ARG A 1 191 ? 2.167 5.475 -7.377 0.50 15.99 189 ARG A C 1
ATOM 1602 O O A ARG A 1 191 ? 2.215 5.711 -8.611 0.50 13.27 189 ARG A O 1
ATOM 1603 O O B ARG A 1 191 ? 1.489 5.312 -8.422 0.50 16.68 189 ARG A O 1
ATOM 1618 N N . ILE A 1 192 ? 1.848 6.385 -6.459 1.00 14.20 190 ILE A N 1
ATOM 1619 C CA . ILE A 1 192 ? 0.750 7.345 -6.791 1.00 15.10 190 ILE A CA 1
ATOM 1620 C C . ILE A 1 192 ? 1.270 8.579 -7.529 1.00 16.23 190 ILE A C 1
ATOM 1621 O O . ILE A 1 192 ? 0.474 9.428 -7.912 1.00 17.71 190 ILE A O 1
ATOM 1626 N N . THR A 1 193 ? 2.604 8.715 -7.695 1.00 16.01 191 THR A N 1
ATOM 1627 C CA . THR A 1 193 ? 3.144 9.852 -8.483 1.00 16.51 191 THR A CA 1
ATOM 1628 C C . THR A 1 193 ? 2.684 9.727 -9.943 1.00 19.41 191 THR A C 1
ATOM 1629 O O . THR A 1 193 ? 2.829 8.669 -10.549 1.00 20.65 191 THR A O 1
ATOM 1633 N N . ALA A 1 194 ? 2.094 10.792 -10.475 1.00 21.34 192 ALA A N 1
ATOM 1634 C CA . ALA A 1 194 ? 1.623 10.771 -11.859 1.00 24.58 192 ALA A CA 1
ATOM 1635 C C . ALA A 1 194 ? 2.807 10.590 -12.826 1.00 26.33 192 ALA A C 1
ATOM 1636 O O . ALA A 1 194 ? 3.960 10.944 -12.543 1.00 26.86 192 ALA A O 1
#

CATH classification: 1.10.357.10